Protein AF-A0A7C0UFQ7-F1 (afdb_monomer)

Foldseek 3Di:
DPPDPVVNVVVVVVVVVVVCVVVVVVVVVVVVCVPDDDPDDPPDLVNVLVVLVVVLVVLVVVLVVLVPDDPPDPVSVVVNVVSVLVNVLSVVLSVQCVVPDVSNVVCVVVSVVVSVVVNVVVVVVVVVVVVVVVVVVVVVVVVVVVLVVVVVVLVVVVVVLVVVVVVLVVVVVVLVVVLVVLVVVLVVLVVVLVVCVVVVVPDDVNVVSVVVNVVSVVVNVVSVVVVVVSVVVVVVSVVVVVVVVVVVVVSVVVVVVVPPDPPPD

Structure (mmCIF, N/CA/C/O backbone):
data_AF-A0A7C0UFQ7-F1
#
_entry.id   AF-A0A7C0UFQ7-F1
#
loop_
_atom_site.group_PDB
_atom_site.id
_atom_site.type_symbol
_atom_site.label_atom_id
_atom_site.label_alt_id
_atom_site.label_comp_id
_atom_site.label_asym_id
_atom_site.label_entity_id
_atom_site.label_seq_id
_atom_site.pdbx_PDB_ins_code
_atom_site.Cartn_x
_atom_site.Cartn_y
_atom_site.Cartn_z
_atom_site.occupancy
_atom_site.B_iso_or_equiv
_atom_site.auth_seq_id
_atom_site.auth_comp_id
_atom_site.auth_asym_id
_atom_site.auth_atom_id
_atom_site.pdbx_PDB_model_num
ATOM 1 N N . MET A 1 1 ? 0.380 18.297 -28.142 1.00 30.23 1 MET A N 1
ATOM 2 C CA . MET A 1 1 ? 1.657 19.034 -28.002 1.00 30.23 1 MET A CA 1
ATOM 3 C C . MET A 1 1 ? 2.778 18.015 -27.953 1.00 30.23 1 MET A C 1
ATOM 5 O O . MET A 1 1 ? 2.813 17.236 -27.011 1.00 30.23 1 MET A O 1
ATOM 9 N N . ILE A 1 2 ? 3.637 17.968 -28.971 1.00 34.25 2 ILE A N 1
ATOM 10 C CA . ILE A 1 2 ? 4.820 17.099 -28.965 1.00 34.25 2 ILE A CA 1
ATOM 11 C C . ILE A 1 2 ? 5.805 17.727 -27.973 1.00 34.25 2 ILE A C 1
ATOM 13 O O . ILE A 1 2 ? 6.409 18.754 -28.272 1.00 34.25 2 ILE A O 1
ATOM 17 N N . ARG A 1 3 ? 5.894 17.179 -26.756 1.00 34.94 3 ARG A N 1
ATOM 18 C CA . ARG A 1 3 ? 6.950 17.542 -25.804 1.00 34.94 3 ARG A CA 1
ATOM 19 C C . ARG A 1 3 ? 8.221 16.851 -26.283 1.00 34.94 3 ARG A C 1
ATOM 21 O O . ARG A 1 3 ? 8.409 15.671 -26.022 1.00 34.94 3 ARG A O 1
ATOM 28 N N . ILE A 1 4 ? 9.027 17.564 -27.064 1.00 44.38 4 ILE A N 1
ATOM 29 C CA . ILE A 1 4 ? 10.373 17.108 -27.403 1.00 44.38 4 ILE A CA 1
ATOM 30 C C . ILE A 1 4 ? 11.191 17.225 -26.121 1.00 44.38 4 ILE A C 1
ATOM 32 O O . ILE A 1 4 ? 11.256 18.302 -25.527 1.00 44.38 4 ILE A O 1
ATOM 36 N N . ASP A 1 5 ? 11.743 16.101 -25.681 1.00 48.78 5 ASP A N 1
ATOM 37 C CA . ASP A 1 5 ? 12.601 16.031 -24.506 1.00 48.78 5 ASP A CA 1
ATOM 38 C C . ASP A 1 5 ? 13.807 16.969 -24.726 1.00 48.78 5 ASP A C 1
ATOM 40 O O . ASP A 1 5 ? 14.476 16.846 -25.761 1.00 48.78 5 ASP A O 1
ATOM 44 N N . PRO A 1 6 ? 14.076 17.946 -23.840 1.00 46.94 6 PRO A N 1
ATOM 45 C CA . PRO A 1 6 ? 15.140 18.932 -24.040 1.00 46.94 6 PRO A CA 1
ATOM 46 C C . PRO A 1 6 ? 16.507 18.289 -24.304 1.00 46.94 6 PRO A C 1
ATOM 48 O O . PRO A 1 6 ? 17.274 18.810 -25.109 1.00 46.94 6 PRO A O 1
ATOM 51 N N . LEU A 1 7 ? 16.775 17.116 -23.727 1.00 49.34 7 LEU A N 1
ATOM 52 C CA . LEU A 1 7 ? 17.990 16.333 -23.970 1.00 49.34 7 LEU A CA 1
ATOM 53 C C . LEU A 1 7 ? 18.104 15.832 -25.419 1.00 49.34 7 LEU A C 1
ATOM 55 O O . LEU A 1 7 ? 19.174 15.898 -26.020 1.00 49.34 7 LEU A O 1
ATOM 59 N N . TYR A 1 8 ? 16.989 15.398 -26.014 1.00 49.50 8 TYR A N 1
ATOM 60 C CA . TYR A 1 8 ? 16.936 14.950 -27.408 1.00 49.50 8 TYR A CA 1
ATOM 61 C C . TYR A 1 8 ? 17.152 16.113 -28.381 1.00 49.50 8 TYR A C 1
ATOM 63 O O . TYR A 1 8 ? 17.812 15.964 -29.407 1.00 49.50 8 TYR A O 1
ATOM 71 N N . LEU A 1 9 ? 16.624 17.292 -28.040 1.00 53.97 9 LEU A N 1
ATOM 72 C CA . LEU A 1 9 ? 16.839 18.509 -28.815 1.00 53.97 9 LEU A CA 1
ATOM 73 C C . LEU A 1 9 ? 18.310 18.945 -28.764 1.00 53.97 9 LEU A C 1
ATOM 75 O O . LEU A 1 9 ? 18.860 19.308 -29.799 1.00 53.97 9 LEU A O 1
ATOM 79 N N . ILE A 1 10 ? 18.941 18.871 -27.587 1.00 55.03 10 ILE A N 1
ATOM 80 C CA . ILE A 1 10 ? 20.342 19.260 -27.372 1.00 55.03 10 ILE A CA 1
ATOM 81 C C . ILE A 1 10 ? 21.294 18.325 -28.127 1.00 55.03 10 ILE A C 1
ATOM 83 O O . ILE A 1 10 ? 22.108 18.814 -28.902 1.00 55.03 10 ILE A O 1
ATOM 87 N N . LEU A 1 11 ? 21.139 17.003 -28.005 1.00 49.97 11 LEU A N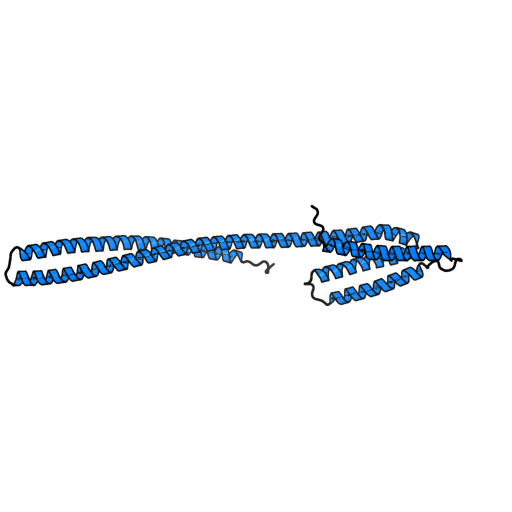 1
ATOM 88 C CA . LEU A 1 11 ? 21.985 16.031 -28.717 1.00 49.97 11 LEU A CA 1
ATOM 89 C C . LEU A 1 11 ? 21.831 16.121 -30.243 1.00 49.97 11 LEU A C 1
ATOM 91 O O . LEU A 1 11 ? 22.810 16.025 -30.983 1.00 49.97 11 LEU A O 1
ATOM 95 N N . LEU A 1 12 ? 20.606 16.338 -30.731 1.00 56.47 12 LEU A N 1
ATOM 96 C CA . LEU A 1 12 ? 20.352 16.529 -32.158 1.00 56.47 12 LEU A CA 1
ATOM 97 C C . LEU A 1 12 ? 20.953 17.851 -32.658 1.00 56.47 12 LEU A C 1
ATOM 99 O O . LEU A 1 12 ? 21.536 17.884 -33.740 1.00 56.47 12 LEU A O 1
ATOM 103 N N . LEU A 1 13 ? 20.850 18.924 -31.866 1.00 55.47 13 LEU A N 1
ATOM 104 C CA . LEU A 1 13 ? 21.483 20.210 -32.157 1.00 55.47 13 LEU A CA 1
ATOM 105 C C . LEU A 1 13 ? 23.004 20.098 -32.170 1.00 55.47 13 LEU A C 1
ATOM 107 O O . LEU A 1 13 ? 23.605 20.601 -33.109 1.00 55.47 13 LEU A O 1
ATOM 111 N N . GLU A 1 14 ? 23.622 19.416 -31.206 1.00 51.69 14 GLU A N 1
ATOM 112 C CA . GLU A 1 14 ? 25.074 19.210 -31.157 1.00 51.69 14 GLU A CA 1
ATOM 113 C C . GLU A 1 14 ? 25.571 18.398 -32.353 1.00 51.69 14 GLU A C 1
ATOM 115 O O . GLU A 1 14 ? 26.543 18.784 -33.003 1.00 51.69 14 GLU A O 1
ATOM 120 N N . PHE A 1 15 ? 24.858 17.332 -32.721 1.00 57.28 15 PHE A N 1
ATOM 121 C CA . PHE A 1 15 ? 25.205 16.528 -33.889 1.00 57.28 15 PHE A CA 1
ATOM 122 C C . PHE A 1 15 ? 25.069 17.329 -35.194 1.00 57.28 15 PHE A C 1
ATOM 124 O O . PHE A 1 15 ? 25.953 17.279 -36.050 1.00 57.28 15 PHE A O 1
ATOM 131 N N . ILE A 1 16 ? 24.009 18.137 -35.332 1.00 62.25 16 ILE A N 1
ATOM 132 C CA . ILE A 1 16 ? 23.825 19.057 -36.467 1.00 62.25 16 ILE A CA 1
ATOM 133 C C . ILE A 1 16 ? 24.890 20.164 -36.463 1.00 62.25 16 ILE A C 1
ATOM 135 O O . ILE A 1 16 ? 25.359 20.554 -37.534 1.00 62.25 16 ILE A O 1
ATOM 139 N N . LEU A 1 17 ? 25.303 20.660 -35.293 1.00 53.09 17 LEU A N 1
ATOM 140 C CA . LEU A 1 17 ? 26.320 21.704 -35.146 1.00 53.09 17 LEU A CA 1
ATOM 141 C C . LEU A 1 17 ? 27.701 21.194 -35.578 1.00 53.09 17 LEU A C 1
ATOM 143 O O . LEU A 1 17 ? 28.377 21.838 -36.376 1.00 53.09 17 LEU A O 1
ATOM 147 N N . ILE A 1 18 ? 28.090 19.998 -35.135 1.00 59.53 18 ILE A N 1
ATOM 148 C CA . ILE A 1 18 ? 29.340 19.347 -35.552 1.00 59.53 18 ILE A CA 1
ATOM 149 C C . ILE A 1 18 ? 29.318 19.081 -37.066 1.00 59.53 18 ILE A C 1
ATOM 151 O O . ILE A 1 18 ? 30.292 19.377 -37.761 1.00 59.53 18 ILE A O 1
ATOM 155 N N . LEU A 1 19 ? 28.184 18.628 -37.613 1.00 57.72 19 LEU A N 1
ATOM 156 C CA . LEU A 1 19 ? 28.010 18.428 -39.057 1.00 57.72 19 LEU A CA 1
ATOM 157 C C . LEU A 1 19 ? 28.090 19.730 -39.855 1.00 57.72 19 LEU A C 1
ATOM 159 O O . LEU A 1 19 ? 28.694 19.753 -40.923 1.00 57.72 19 LEU A O 1
ATOM 163 N N . THR A 1 20 ? 27.486 20.813 -39.369 1.00 57.53 20 THR A N 1
ATOM 164 C CA . THR A 1 20 ? 27.506 22.117 -40.049 1.00 57.53 20 THR A CA 1
ATOM 165 C C . THR A 1 20 ? 28.869 22.786 -39.969 1.00 57.53 20 THR A C 1
ATOM 167 O O . THR A 1 20 ? 29.278 23.413 -40.945 1.00 57.53 20 THR A O 1
ATOM 170 N N . VAL A 1 21 ? 29.617 22.593 -38.881 1.00 53.72 21 VAL A N 1
ATOM 171 C CA . VAL A 1 21 ? 31.018 23.021 -38.775 1.00 53.72 21 VAL A CA 1
ATOM 172 C C . VAL A 1 21 ? 31.907 22.200 -39.713 1.00 53.72 21 VAL A C 1
ATOM 174 O O . VAL A 1 21 ? 32.700 22.786 -40.447 1.00 53.72 21 VAL A O 1
ATOM 177 N N . ALA A 1 22 ? 31.730 20.877 -39.787 1.00 57.12 22 ALA A N 1
ATOM 178 C CA . ALA A 1 22 ? 32.479 20.018 -40.708 1.00 57.12 22 ALA A CA 1
ATOM 179 C C . ALA A 1 22 ? 32.167 20.336 -42.185 1.00 57.12 22 ALA A C 1
ATOM 181 O O . ALA A 1 22 ? 33.072 20.452 -43.015 1.00 57.12 22 ALA A O 1
ATOM 182 N N . LEU A 1 23 ? 30.890 20.557 -42.514 1.00 63.06 23 LEU A N 1
ATOM 183 C CA . LEU A 1 23 ? 30.439 20.937 -43.853 1.00 63.06 23 LEU A CA 1
ATOM 184 C C . LEU A 1 23 ? 30.881 22.366 -44.212 1.00 63.06 23 LEU A C 1
ATOM 186 O O . LEU A 1 23 ? 31.330 22.614 -45.328 1.00 63.06 23 LEU A O 1
ATOM 190 N N . GLY A 1 24 ? 30.808 23.303 -43.263 1.00 56.28 24 GLY A N 1
ATOM 191 C CA . GLY A 1 24 ? 31.272 24.682 -43.410 1.00 56.28 24 GLY A CA 1
ATOM 192 C C . GLY A 1 24 ? 32.785 24.773 -43.590 1.00 56.28 24 GLY A C 1
ATOM 193 O O . GLY A 1 24 ? 33.254 25.519 -44.449 1.00 56.28 24 GLY A O 1
ATOM 194 N N . TYR A 1 25 ? 33.549 23.957 -42.863 1.00 60.25 25 TYR A N 1
ATOM 195 C CA . TYR A 1 25 ? 34.989 23.799 -43.051 1.00 60.25 25 TYR A CA 1
ATOM 196 C C . TYR A 1 25 ? 35.312 23.250 -44.448 1.00 60.25 25 TYR A C 1
ATOM 198 O O . TYR A 1 25 ? 36.137 23.830 -45.158 1.00 60.25 25 TYR A O 1
ATOM 206 N N . LEU A 1 26 ? 34.605 22.207 -44.900 1.00 55.94 26 LEU A N 1
ATOM 207 C CA . LEU A 1 26 ? 34.743 21.660 -46.255 1.00 55.94 26 LEU A CA 1
ATOM 208 C C . LEU A 1 26 ? 34.413 22.699 -47.342 1.00 55.94 26 LEU A C 1
ATOM 210 O O . LEU A 1 26 ? 35.154 22.822 -48.316 1.00 55.94 26 LEU A O 1
ATOM 214 N N . ILE A 1 27 ? 33.356 23.498 -47.162 1.00 59.44 27 ILE A N 1
ATOM 215 C CA . ILE A 1 27 ? 32.934 24.534 -48.120 1.00 59.44 27 ILE A CA 1
ATOM 216 C C . ILE A 1 27 ? 33.890 25.737 -48.125 1.00 59.44 27 ILE A C 1
ATOM 218 O O . ILE A 1 27 ? 34.224 26.244 -49.197 1.00 59.44 27 ILE A O 1
ATOM 222 N N . LEU A 1 28 ? 34.356 26.208 -46.962 1.00 52.56 28 LEU A N 1
ATOM 223 C CA . LEU A 1 28 ? 35.340 27.295 -46.869 1.00 52.56 28 LEU A CA 1
ATOM 224 C C . LEU A 1 28 ? 36.672 26.883 -47.491 1.00 52.56 28 LEU A C 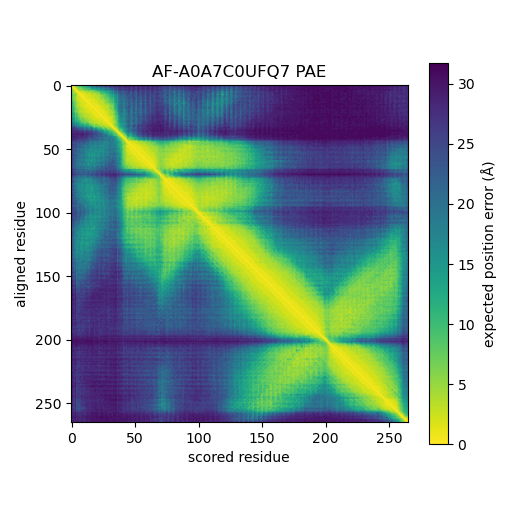1
ATOM 226 O O . LEU A 1 28 ? 37.280 27.675 -48.214 1.00 52.56 28 LEU A O 1
ATOM 230 N N . ARG A 1 29 ? 37.092 25.634 -47.281 1.00 47.41 29 ARG A N 1
ATOM 231 C CA . ARG A 1 29 ? 38.289 25.078 -47.914 1.00 47.41 29 ARG A CA 1
ATOM 232 C C . ARG A 1 29 ? 38.106 24.947 -49.428 1.00 47.41 29 ARG A C 1
ATOM 234 O O . ARG A 1 29 ? 38.985 25.370 -50.172 1.00 47.41 29 ARG A O 1
ATOM 241 N N . TYR A 1 30 ? 36.933 24.511 -49.890 1.00 49.81 30 TYR A N 1
ATOM 242 C CA . TYR A 1 30 ? 36.575 24.472 -51.313 1.00 49.81 30 TYR A CA 1
ATOM 243 C C . TYR A 1 30 ? 36.554 25.869 -51.967 1.00 49.81 30 TYR A C 1
ATOM 245 O O . TYR A 1 30 ? 37.070 26.060 -53.066 1.00 49.81 30 TYR A O 1
ATOM 253 N N . ARG A 1 31 ? 36.027 26.894 -51.283 1.00 47.56 31 ARG A N 1
ATOM 254 C CA . ARG A 1 31 ? 36.025 28.285 -51.777 1.00 47.56 31 ARG A CA 1
ATOM 255 C C . ARG A 1 31 ? 37.412 28.929 -51.777 1.00 47.56 31 ARG A C 1
ATOM 257 O O . ARG A 1 31 ? 37.707 29.707 -52.682 1.00 47.56 31 ARG A O 1
ATOM 264 N N . LYS A 1 32 ? 38.257 28.617 -50.791 1.00 43.44 32 LYS A N 1
ATOM 265 C CA . LYS A 1 32 ? 39.650 29.091 -50.732 1.00 43.44 32 LYS A CA 1
ATOM 266 C C . LYS A 1 32 ? 40.505 28.424 -51.822 1.00 43.44 32 LYS A C 1
ATOM 268 O O . LYS A 1 32 ? 41.301 29.107 -52.457 1.00 43.44 32 LYS A O 1
ATOM 273 N N . ALA A 1 33 ? 40.239 27.150 -52.119 1.00 41.91 33 ALA A N 1
ATOM 274 C CA . ALA A 1 33 ? 40.791 26.417 -53.260 1.00 41.91 33 ALA A CA 1
ATOM 275 C C . ALA A 1 33 ? 40.323 26.985 -54.619 1.00 41.91 33 ALA A C 1
ATOM 277 O O . ALA A 1 33 ? 41.123 27.159 -55.532 1.00 41.91 33 ALA A O 1
ATOM 278 N N . SER A 1 34 ? 39.052 27.380 -54.743 1.00 42.38 34 SER A N 1
ATOM 279 C CA . SER A 1 34 ? 38.482 27.915 -55.992 1.00 42.38 34 SER A CA 1
ATOM 280 C C . SER A 1 34 ? 39.064 29.261 -56.448 1.00 42.38 34 SER A C 1
ATOM 282 O O . SER A 1 34 ? 38.915 29.590 -57.624 1.00 42.38 34 SER A O 1
ATOM 284 N N . LYS A 1 35 ? 39.685 30.057 -55.565 1.00 46.59 35 LYS A N 1
ATOM 285 C CA . LYS A 1 35 ? 40.259 31.364 -55.942 1.00 46.59 35 LYS A CA 1
ATOM 286 C C . LYS A 1 35 ? 41.761 31.339 -56.240 1.00 46.59 35 LYS A C 1
ATOM 288 O O . LYS A 1 35 ? 42.224 32.296 -56.843 1.00 46.59 35 LYS A O 1
ATOM 293 N N . ASN A 1 36 ? 42.492 30.275 -55.886 1.00 50.06 36 ASN A N 1
ATOM 294 C CA . ASN A 1 36 ? 43.962 30.249 -55.970 1.00 50.06 36 ASN A CA 1
ATOM 295 C C . ASN A 1 36 ? 44.590 28.948 -56.519 1.00 50.06 36 ASN A C 1
ATOM 297 O O . ASN A 1 36 ? 45.794 28.763 -56.361 1.00 50.06 36 ASN A O 1
ATOM 301 N N . MET A 1 37 ? 43.854 28.043 -57.171 1.00 40.94 37 MET A N 1
ATOM 302 C CA . MET A 1 37 ? 44.444 26.755 -57.571 1.00 40.94 37 MET A CA 1
ATOM 303 C C . MET A 1 37 ? 44.920 26.657 -59.019 1.00 40.94 37 MET A C 1
ATOM 305 O O . MET A 1 37 ? 44.162 26.367 -59.940 1.00 40.94 37 MET A O 1
ATOM 309 N N . THR A 1 38 ? 46.243 26.741 -59.165 1.00 36.97 38 THR A N 1
ATOM 310 C CA . THR A 1 38 ? 47.004 25.751 -59.934 1.00 36.97 38 THR A CA 1
ATOM 311 C C . THR A 1 38 ? 46.849 24.364 -59.286 1.00 36.97 38 THR A C 1
ATOM 313 O O . THR A 1 38 ? 46.638 24.234 -58.083 1.00 36.97 38 THR A O 1
ATOM 316 N N . ALA A 1 39 ? 46.902 23.317 -60.107 1.00 40.19 39 ALA A N 1
ATOM 317 C CA . ALA A 1 39 ? 46.403 21.959 -59.864 1.00 40.19 39 ALA A CA 1
ATOM 318 C C . ALA A 1 39 ? 47.130 21.107 -58.786 1.00 40.19 39 ALA A C 1
ATOM 320 O O . ALA A 1 39 ? 47.373 19.925 -59.020 1.00 40.19 39 ALA A O 1
ATOM 321 N N . LYS A 1 40 ? 47.500 21.658 -57.619 1.00 37.69 40 LYS A N 1
ATOM 322 C CA . LYS A 1 40 ? 48.345 20.959 -56.628 1.00 37.69 40 LYS A CA 1
ATOM 323 C C . LYS A 1 40 ? 47.785 20.731 -55.219 1.00 37.69 40 LYS A C 1
ATOM 325 O O . LYS A 1 40 ? 48.484 20.094 -54.443 1.00 37.69 40 LYS A O 1
ATOM 330 N N . GLU A 1 41 ? 46.557 21.129 -54.879 1.00 42.34 41 GLU A N 1
ATOM 331 C CA . GLU A 1 41 ? 45.962 20.731 -53.580 1.00 42.34 41 GLU A CA 1
ATOM 332 C C . GLU A 1 41 ? 44.520 20.206 -53.711 1.00 42.34 41 GLU A C 1
ATOM 334 O O . GLU A 1 41 ? 43.593 20.616 -53.016 1.00 42.34 41 GLU A O 1
ATOM 339 N N . PHE A 1 42 ? 44.317 19.227 -54.595 1.00 44.44 42 PHE A N 1
ATOM 340 C CA . PHE A 1 42 ? 43.254 18.256 -54.338 1.00 44.44 42 PHE A CA 1
ATOM 341 C C . PHE A 1 42 ? 43.687 17.442 -53.115 1.00 44.44 42 PHE A C 1
ATOM 343 O O . PHE A 1 42 ? 44.703 16.755 -53.176 1.00 44.44 42 PHE A O 1
ATOM 350 N N . ILE A 1 43 ? 42.951 17.540 -52.005 1.00 50.81 43 ILE A N 1
ATOM 351 C CA . ILE A 1 43 ? 43.140 16.642 -50.858 1.00 50.81 43 ILE A CA 1
ATOM 352 C C . ILE A 1 43 ? 43.001 15.215 -51.388 1.00 50.81 43 ILE A C 1
ATOM 354 O O . ILE A 1 43 ? 41.972 14.869 -51.979 1.00 50.81 43 ILE A O 1
ATOM 358 N N . GLY A 1 44 ? 44.049 14.412 -51.222 1.00 57.44 44 GLY A N 1
ATOM 359 C CA . GLY A 1 44 ? 44.036 13.020 -51.639 1.00 57.44 44 GLY A CA 1
ATOM 360 C C . GLY A 1 44 ? 43.092 12.211 -50.757 1.00 57.44 44 GLY A C 1
ATOM 361 O O . GLY A 1 44 ? 42.879 12.522 -49.586 1.00 57.44 44 GLY A O 1
ATOM 36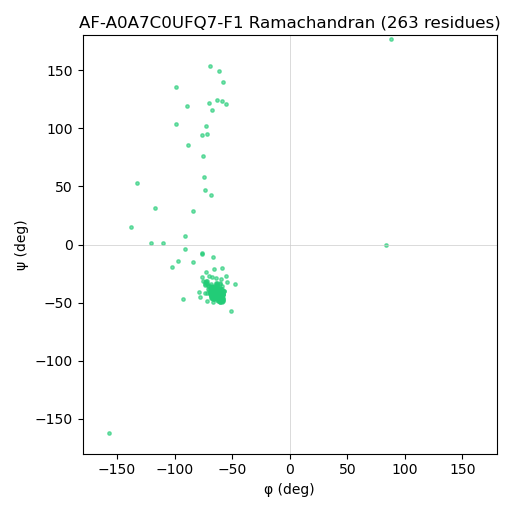2 N N . LEU A 1 45 ? 42.551 11.120 -51.295 1.00 60.31 45 LEU A N 1
ATOM 363 C CA . LEU A 1 45 ? 41.804 10.140 -50.498 1.00 60.31 45 LEU A CA 1
ATOM 364 C C . LEU A 1 45 ? 42.632 9.605 -49.315 1.00 60.31 45 LEU A C 1
ATOM 366 O O . LEU A 1 45 ? 42.065 9.259 -48.286 1.00 60.31 45 LEU A O 1
ATOM 370 N N . SER A 1 46 ? 43.961 9.608 -49.460 1.00 65.31 46 SER A N 1
ATOM 371 C CA . SER A 1 46 ? 44.952 9.297 -48.428 1.00 65.31 46 SER A CA 1
ATOM 372 C C . SER A 1 46 ? 44.861 10.207 -47.205 1.00 65.31 46 SER A C 1
ATOM 374 O O . SER A 1 46 ? 44.878 9.721 -46.080 1.00 65.31 46 SER A O 1
ATOM 376 N N . ASP A 1 47 ? 44.726 11.514 -47.416 1.00 67.81 47 ASP A N 1
ATOM 377 C CA . ASP A 1 47 ? 44.760 12.501 -46.333 1.00 67.81 47 ASP A CA 1
ATOM 378 C C . ASP A 1 47 ? 43.460 12.447 -45.525 1.00 67.81 47 ASP A C 1
ATOM 380 O O . ASP A 1 47 ? 43.454 12.603 -44.309 1.00 67.81 47 ASP A O 1
ATOM 384 N N . LEU A 1 48 ? 42.343 12.180 -46.208 1.00 65.38 48 LEU A N 1
ATOM 385 C CA . LEU A 1 48 ? 41.038 12.010 -45.577 1.00 65.38 48 LEU A CA 1
ATOM 386 C C . LEU A 1 48 ? 40.948 10.683 -44.807 1.00 65.38 48 LEU A C 1
ATOM 388 O O . LEU A 1 48 ? 40.316 10.628 -43.758 1.00 65.38 48 LEU A O 1
ATOM 392 N N . LEU A 1 49 ? 41.606 9.630 -45.298 1.00 67.62 49 LEU A N 1
ATOM 393 C CA . LEU A 1 49 ? 41.690 8.336 -44.622 1.00 67.62 49 LEU A CA 1
ATOM 394 C C . LEU A 1 49 ? 42.541 8.424 -43.345 1.00 67.62 49 LEU A C 1
ATOM 396 O O . LEU A 1 49 ? 42.116 7.912 -42.315 1.00 67.62 49 LEU A O 1
ATOM 400 N N . ALA A 1 50 ? 43.657 9.161 -43.376 1.00 72.44 50 ALA A N 1
ATOM 401 C CA . ALA A 1 50 ? 44.493 9.405 -42.198 1.00 72.44 50 ALA A CA 1
ATOM 402 C C . ALA A 1 50 ? 43.735 10.126 -41.067 1.00 72.44 50 ALA A C 1
ATOM 404 O O . ALA A 1 50 ? 43.835 9.726 -39.910 1.00 72.44 50 ALA A O 1
ATOM 405 N N . VAL A 1 51 ? 42.924 11.139 -41.402 1.00 72.69 51 VAL A N 1
ATOM 406 C CA . VAL A 1 51 ? 42.089 11.856 -40.419 1.00 72.69 51 VAL A CA 1
ATOM 407 C C . VAL A 1 51 ? 41.018 10.940 -39.813 1.00 72.69 51 VAL A C 1
ATOM 409 O O . VAL A 1 51 ? 40.770 10.993 -38.612 1.00 72.69 51 VAL A O 1
ATOM 412 N N . ILE A 1 52 ? 40.388 10.080 -40.622 1.00 67.12 52 ILE A N 1
ATOM 413 C CA . ILE A 1 52 ? 39.372 9.140 -40.123 1.00 67.12 52 ILE A CA 1
ATOM 414 C C . ILE A 1 52 ? 39.997 8.082 -39.197 1.00 67.12 52 ILE A C 1
ATOM 416 O O . ILE A 1 52 ? 39.401 7.748 -38.176 1.00 67.12 52 ILE A O 1
ATOM 420 N N . GLU A 1 53 ? 41.187 7.570 -39.523 1.00 76.06 53 GLU A N 1
ATOM 421 C CA . GLU A 1 53 ? 41.907 6.612 -38.672 1.00 76.06 53 GLU A CA 1
ATOM 422 C C . GLU A 1 53 ? 42.345 7.220 -37.330 1.00 76.06 53 GLU A C 1
ATOM 424 O O . GLU A 1 53 ? 42.338 6.530 -36.310 1.00 76.06 53 GLU A O 1
ATOM 429 N N . GLU A 1 54 ? 42.732 8.497 -37.311 1.00 77.62 54 GLU A N 1
ATOM 430 C CA . GLU A 1 54 ? 43.097 9.212 -36.083 1.00 77.62 54 GLU A CA 1
ATOM 431 C C . GLU A 1 54 ? 41.887 9.382 -35.149 1.00 77.62 54 GLU A C 1
ATOM 433 O O . GLU A 1 54 ? 41.964 9.043 -33.965 1.00 77.62 54 GLU A O 1
ATOM 438 N N . GLU A 1 55 ? 40.742 9.798 -35.696 1.00 73.81 55 GLU A N 1
ATOM 439 C CA . GLU A 1 55 ? 39.472 9.890 -34.962 1.00 73.81 55 GLU A CA 1
ATOM 440 C C . GLU A 1 55 ? 38.979 8.519 -34.463 1.00 73.81 55 GLU A C 1
ATOM 442 O O . GLU A 1 55 ? 38.485 8.401 -33.339 1.00 73.81 55 GLU A O 1
ATOM 447 N N . GLU A 1 56 ? 39.156 7.449 -35.250 1.00 75.69 56 GLU A N 1
ATOM 448 C CA . GLU A 1 56 ? 38.818 6.088 -34.816 1.00 75.69 56 GLU A CA 1
ATOM 449 C C . GLU A 1 56 ? 39.630 5.669 -33.579 1.00 75.69 56 GLU A C 1
ATOM 451 O O . GLU A 1 56 ? 39.073 5.106 -32.631 1.00 75.69 56 GLU A O 1
ATOM 456 N N . ARG A 1 57 ? 40.939 5.959 -33.552 1.00 79.31 57 ARG A N 1
ATOM 457 C CA . ARG A 1 57 ? 41.795 5.656 -32.391 1.00 79.31 57 ARG A CA 1
ATOM 458 C C . ARG A 1 57 ? 41.346 6.426 -31.153 1.00 79.31 57 ARG A C 1
ATOM 460 O O . ARG A 1 57 ? 41.158 5.812 -30.104 1.00 79.31 57 ARG A O 1
ATOM 467 N N . ALA A 1 58 ? 41.099 7.730 -31.289 1.00 76.69 58 ALA A N 1
ATOM 468 C CA . ALA A 1 58 ? 40.661 8.576 -30.181 1.00 76.69 58 ALA A CA 1
ATOM 469 C C . ALA A 1 58 ? 39.326 8.103 -29.574 1.00 76.69 58 ALA A C 1
ATOM 471 O O . ALA A 1 58 ? 39.172 8.054 -28.348 1.00 76.69 58 ALA A O 1
ATOM 472 N N . LEU A 1 59 ? 38.363 7.704 -30.414 1.00 73.38 59 LEU A N 1
ATOM 473 C CA . LEU A 1 59 ? 37.087 7.169 -29.936 1.00 73.38 59 LEU A CA 1
ATOM 474 C C . LEU A 1 59 ? 37.223 5.780 -29.298 1.00 73.38 59 LEU A C 1
ATOM 476 O O . LEU A 1 59 ? 36.566 5.528 -28.287 1.00 73.38 59 LEU A O 1
ATOM 480 N N . ASN A 1 60 ? 38.055 4.886 -29.846 1.00 83.19 60 ASN A N 1
ATOM 481 C CA . ASN A 1 60 ? 38.289 3.560 -29.259 1.00 83.19 60 ASN A CA 1
ATOM 482 C C . ASN A 1 60 ? 38.872 3.688 -27.842 1.00 83.19 60 ASN A C 1
ATOM 484 O O . ASN A 1 60 ? 38.344 3.087 -26.908 1.00 83.19 60 ASN A O 1
ATOM 488 N N . GLU A 1 61 ? 39.870 4.555 -27.649 1.00 85.69 61 GLU A N 1
ATOM 489 C CA . GLU A 1 61 ? 40.438 4.839 -26.323 1.00 85.69 61 GLU A CA 1
ATOM 490 C C . GLU A 1 61 ? 39.404 5.418 -25.348 1.00 85.69 61 GLU A C 1
ATOM 492 O O . GLU A 1 61 ? 39.468 5.185 -24.137 1.00 85.69 61 GLU A O 1
ATOM 497 N N . LYS A 1 62 ? 38.447 6.214 -25.843 1.00 81.00 62 LYS A N 1
ATOM 498 C CA . LYS A 1 62 ? 37.353 6.739 -25.017 1.00 81.00 62 LYS A CA 1
ATOM 499 C C . LYS A 1 62 ? 36.409 5.613 -24.578 1.00 81.00 62 LYS A C 1
ATOM 501 O O . LYS A 1 62 ? 36.047 5.553 -23.405 1.00 81.00 62 LYS A O 1
ATOM 506 N N . VAL A 1 63 ? 36.044 4.702 -25.483 1.00 78.94 63 VAL A N 1
ATOM 507 C CA . VAL A 1 63 ? 35.180 3.546 -25.177 1.00 78.94 63 VAL A CA 1
ATOM 508 C C . VAL A 1 63 ? 35.836 2.589 -24.182 1.00 78.94 63 VAL A C 1
ATOM 510 O O . VAL A 1 63 ? 35.168 2.137 -23.251 1.00 78.94 63 VAL A O 1
ATOM 513 N N . GLU A 1 64 ? 37.133 2.320 -24.325 1.00 83.44 64 GLU A N 1
ATOM 514 C CA . GLU A 1 64 ? 37.880 1.474 -23.386 1.00 83.44 64 GLU A CA 1
ATOM 515 C C . GLU A 1 64 ? 37.911 2.078 -21.979 1.00 83.44 64 GLU A C 1
ATOM 517 O O . GLU A 1 64 ? 37.624 1.383 -21.003 1.00 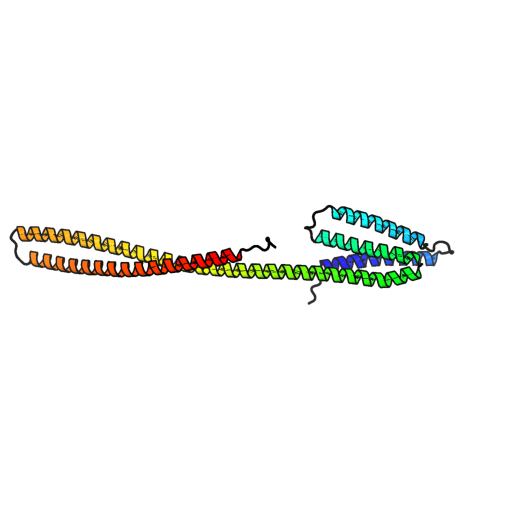83.44 64 GLU A O 1
ATOM 522 N N . ARG A 1 65 ? 38.132 3.391 -21.854 1.00 82.50 65 ARG A N 1
ATOM 523 C CA . ARG A 1 65 ? 38.062 4.088 -20.557 1.00 82.50 65 ARG A CA 1
ATOM 524 C C . ARG A 1 65 ? 36.688 3.972 -19.893 1.00 82.50 65 ARG A C 1
ATOM 526 O O . ARG A 1 65 ? 36.614 3.772 -18.685 1.00 82.50 65 ARG A O 1
ATOM 533 N N . MET A 1 66 ? 35.612 4.029 -20.677 1.00 75.81 66 MET A N 1
ATOM 534 C CA . MET A 1 66 ? 34.233 3.866 -20.190 1.00 75.81 66 MET A CA 1
ATOM 535 C C . MET A 1 66 ? 33.852 2.407 -19.882 1.00 75.81 66 MET A C 1
ATOM 537 O O . MET A 1 66 ? 32.771 2.148 -19.361 1.00 75.81 66 MET A O 1
ATOM 541 N N . SER A 1 67 ? 34.694 1.427 -20.223 1.00 65.56 67 SER A N 1
ATOM 542 C CA . SER A 1 67 ? 34.427 0.009 -19.943 1.00 65.56 67 SER A CA 1
ATOM 543 C C . SER A 1 67 ? 34.834 -0.433 -18.529 1.00 65.56 67 SER A C 1
ATOM 545 O O . SER A 1 67 ? 34.370 -1.475 -18.073 1.00 65.56 67 SER A O 1
ATOM 547 N N . GLY A 1 68 ? 35.644 0.370 -17.827 1.00 63.22 68 GLY A N 1
ATOM 548 C CA . GLY A 1 68 ? 36.103 0.109 -16.456 1.00 63.22 68 GLY A CA 1
ATOM 549 C C . GLY A 1 68 ? 35.225 0.697 -15.342 1.00 63.22 68 GLY A C 1
ATOM 550 O O . GLY A 1 68 ? 35.505 0.468 -14.168 1.00 63.22 68 GLY A O 1
ATOM 551 N N . THR A 1 69 ? 34.179 1.455 -15.678 1.00 61.34 69 THR A N 1
ATOM 552 C CA . THR A 1 69 ? 33.251 2.084 -14.725 1.00 61.34 69 THR A CA 1
ATOM 553 C C . THR A 1 69 ? 31.969 1.258 -14.576 1.00 61.34 69 THR A C 1
ATOM 555 O O . THR A 1 69 ? 31.416 0.766 -15.560 1.00 61.34 69 THR A O 1
ATOM 558 N N . SER A 1 70 ? 31.492 1.061 -13.338 1.00 50.81 70 SER A N 1
ATOM 559 C CA . SER A 1 70 ? 30.301 0.242 -13.067 1.00 50.81 70 SER A CA 1
ATOM 560 C C . SER A 1 70 ? 29.054 0.846 -13.722 1.00 50.81 70 SER A C 1
ATOM 562 O O . SER A 1 70 ? 28.720 2.007 -13.487 1.00 50.81 70 SER A O 1
ATOM 564 N N . GLY A 1 71 ? 28.374 0.043 -14.543 1.00 54.50 71 GLY A N 1
ATOM 565 C CA . GLY A 1 71 ? 27.249 0.433 -15.398 1.00 54.50 71 GLY A CA 1
ATOM 566 C C . GLY A 1 71 ? 25.925 0.666 -14.669 1.00 54.50 71 GLY A C 1
ATOM 567 O O . GLY A 1 71 ? 24.934 0.017 -14.995 1.00 54.50 71 GLY A O 1
ATOM 568 N N . GLU A 1 72 ? 25.907 1.582 -13.702 1.00 57.41 72 GLU A N 1
ATOM 569 C CA . GLU A 1 72 ? 24.676 2.030 -13.033 1.00 57.41 72 GLU A CA 1
ATOM 570 C C . GLU A 1 72 ? 24.189 3.401 -13.531 1.00 57.41 72 GLU A C 1
ATOM 572 O O . GLU A 1 72 ? 23.004 3.705 -13.407 1.00 57.41 72 GLU A O 1
ATOM 577 N N . ASP A 1 73 ? 25.059 4.201 -14.156 1.00 67.50 73 ASP A N 1
ATOM 578 C CA . ASP A 1 73 ? 24.690 5.515 -14.686 1.00 67.50 73 ASP A CA 1
ATOM 579 C C . ASP A 1 73 ? 24.180 5.416 -16.133 1.00 67.50 73 ASP A C 1
ATOM 581 O O . ASP A 1 73 ? 24.887 4.983 -17.051 1.00 67.50 73 ASP A O 1
ATOM 585 N N . ILE A 1 74 ? 22.925 5.821 -16.330 1.00 65.00 74 ILE A N 1
ATOM 586 C CA . ILE A 1 74 ? 22.261 5.831 -17.635 1.00 65.00 74 ILE A CA 1
ATOM 587 C C . ILE A 1 74 ? 22.997 6.770 -18.591 1.00 65.00 74 ILE A C 1
ATOM 589 O O . ILE A 1 74 ? 23.163 6.413 -19.756 1.00 65.00 74 ILE A O 1
ATOM 593 N N . ASP A 1 75 ? 23.497 7.908 -18.113 1.00 64.69 75 ASP A N 1
ATOM 594 C CA . ASP A 1 75 ? 24.160 8.892 -18.969 1.00 64.69 75 ASP A CA 1
ATOM 595 C C . ASP A 1 75 ? 25.482 8.338 -19.521 1.00 64.69 75 ASP A C 1
ATOM 597 O O . ASP A 1 75 ? 25.761 8.463 -20.716 1.00 64.69 75 ASP A O 1
ATOM 601 N N . LEU A 1 76 ? 26.232 7.590 -18.701 1.00 68.12 76 LEU A N 1
ATOM 602 C CA . LEU A 1 76 ? 27.444 6.884 -19.138 1.00 68.12 76 LEU A CA 1
ATOM 603 C C . LEU A 1 76 ? 27.141 5.762 -20.141 1.00 68.12 76 LEU A C 1
ATOM 605 O O . LEU A 1 76 ? 27.888 5.569 -21.104 1.00 68.12 76 LEU A O 1
ATOM 609 N N . LEU A 1 77 ? 26.045 5.019 -19.955 1.00 69.75 77 LEU A N 1
ATOM 610 C CA . LEU A 1 77 ? 25.614 3.993 -20.914 1.00 69.75 77 LEU A CA 1
ATOM 611 C C . LEU A 1 77 ? 25.204 4.611 -22.257 1.00 69.75 77 LEU A C 1
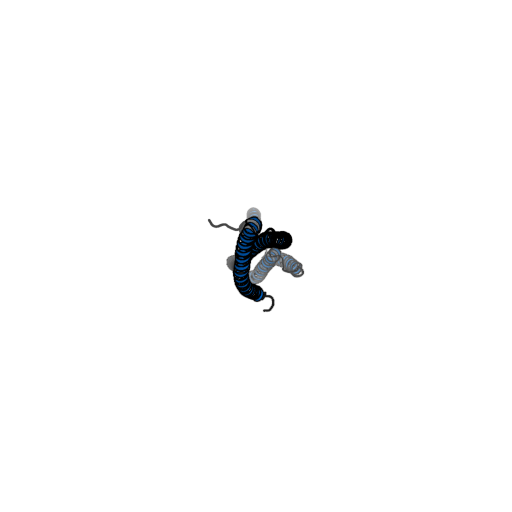ATOM 613 O O . LEU A 1 77 ? 25.511 4.046 -23.313 1.00 69.75 77 LEU A O 1
ATOM 617 N N . LEU A 1 78 ? 24.537 5.769 -22.223 1.00 68.69 78 LEU A N 1
ATOM 618 C CA . LEU A 1 78 ? 24.151 6.511 -23.419 1.00 68.69 78 LEU A CA 1
ATOM 619 C C . LEU A 1 78 ? 25.379 7.035 -24.169 1.00 68.69 78 LEU A C 1
ATOM 621 O O . LEU A 1 78 ? 25.491 6.848 -25.384 1.00 68.69 78 LEU A O 1
ATOM 625 N N . GLU A 1 79 ? 26.317 7.644 -23.445 1.00 70.44 79 GLU A N 1
ATOM 626 C CA . GLU A 1 79 ? 27.554 8.180 -24.009 1.00 70.44 79 GLU A CA 1
ATOM 627 C C . GLU A 1 79 ? 28.405 7.072 -24.638 1.00 70.44 79 GLU A C 1
ATOM 629 O O . GLU A 1 79 ? 28.826 7.184 -25.794 1.00 70.44 79 GLU A O 1
ATOM 634 N N . LYS A 1 80 ? 28.573 5.946 -23.934 1.00 74.56 80 LYS A N 1
ATOM 635 C CA . LYS A 1 80 ? 29.293 4.782 -24.458 1.00 74.56 80 LYS A CA 1
ATOM 636 C C . LYS A 1 80 ? 28.673 4.268 -25.749 1.00 74.56 80 LYS A C 1
ATOM 638 O O . LYS A 1 80 ? 29.384 4.059 -26.735 1.00 74.56 80 LYS A O 1
ATOM 643 N N . ARG A 1 81 ? 27.351 4.094 -25.773 1.00 74.50 81 ARG A N 1
ATOM 644 C CA . ARG A 1 81 ? 26.665 3.576 -26.957 1.00 74.50 81 ARG A CA 1
ATOM 645 C C . ARG A 1 81 ? 26.736 4.537 -28.140 1.00 74.50 81 ARG A C 1
ATOM 647 O O . ARG A 1 81 ? 26.884 4.092 -29.278 1.00 74.50 81 ARG A O 1
ATOM 654 N N . SER A 1 82 ? 26.674 5.840 -27.878 1.00 71.56 82 SER A N 1
ATOM 655 C CA . SER A 1 82 ? 26.905 6.866 -28.893 1.00 71.56 82 SER A CA 1
ATOM 656 C C . SER A 1 82 ? 28.296 6.714 -29.516 1.00 71.56 82 SER A C 1
ATOM 658 O O . SER A 1 82 ? 28.416 6.648 -30.740 1.00 71.56 82 SER A O 1
ATOM 660 N N . CYS A 1 83 ? 29.346 6.568 -28.704 1.00 71.38 83 CYS A N 1
ATOM 661 C CA . CYS A 1 83 ? 30.705 6.347 -29.204 1.00 71.38 83 CYS A CA 1
ATOM 662 C C . CYS A 1 83 ? 30.836 5.046 -30.020 1.00 71.38 83 CYS A C 1
ATOM 664 O O . CYS A 1 83 ? 31.461 5.055 -31.078 1.00 71.38 83 CYS A O 1
ATOM 666 N N . GLU A 1 84 ? 30.210 3.946 -29.594 1.00 77.38 84 GLU A N 1
ATOM 667 C CA . GLU A 1 84 ? 30.208 2.677 -30.343 1.00 77.38 84 GLU A CA 1
ATOM 668 C C . GLU A 1 84 ? 29.580 2.812 -31.742 1.00 77.38 84 GLU A C 1
ATOM 670 O O . GLU A 1 84 ? 30.108 2.278 -32.721 1.00 77.38 84 GLU A O 1
ATOM 675 N N . LEU A 1 85 ? 28.469 3.547 -31.859 1.00 75.25 85 LEU A N 1
ATOM 676 C CA . LEU A 1 85 ? 27.793 3.786 -33.139 1.00 75.25 85 LEU A CA 1
ATOM 677 C C . LEU A 1 85 ? 28.625 4.681 -34.069 1.00 75.25 85 LEU A C 1
ATOM 679 O O . LEU A 1 85 ? 28.693 4.419 -35.273 1.00 75.25 85 LEU A O 1
ATOM 683 N N . HIS A 1 86 ? 29.299 5.694 -33.516 1.00 73.06 86 HIS A N 1
ATOM 684 C CA . HIS A 1 86 ? 30.240 6.531 -34.265 1.00 73.06 86 HIS A CA 1
ATOM 685 C C . HIS A 1 86 ? 31.427 5.720 -34.793 1.00 73.06 86 HIS A C 1
ATOM 687 O O . HIS A 1 86 ? 31.746 5.803 -35.978 1.00 73.06 86 HIS A O 1
ATOM 693 N N . LEU A 1 87 ? 32.032 4.875 -33.954 1.00 74.88 87 LEU A N 1
ATOM 694 C CA . LEU A 1 87 ? 33.115 3.977 -34.362 1.00 74.88 87 LEU A CA 1
ATOM 695 C C . LEU A 1 87 ? 32.695 3.037 -35.489 1.00 74.88 87 LEU A C 1
ATOM 697 O O . LEU A 1 87 ? 33.447 2.830 -36.440 1.00 74.88 87 LEU A O 1
ATOM 701 N N . GLN A 1 88 ? 31.489 2.474 -35.405 1.00 78.56 88 GLN A N 1
ATOM 702 C CA . GLN A 1 88 ? 30.978 1.595 -36.449 1.00 78.56 88 GLN A CA 1
ATOM 703 C C . GLN A 1 88 ? 30.822 2.337 -37.785 1.00 78.56 88 GLN A C 1
ATOM 705 O O . GLN A 1 88 ? 31.226 1.817 -38.824 1.00 78.56 88 GLN A O 1
ATOM 710 N N . PHE A 1 89 ? 30.308 3.569 -37.754 1.00 77.75 89 PHE A N 1
ATOM 711 C CA . PHE A 1 89 ? 30.190 4.405 -38.946 1.00 77.75 89 PHE A CA 1
ATOM 712 C C . PHE A 1 89 ? 31.557 4.739 -39.566 1.00 77.75 89 PHE A C 1
ATOM 714 O O . PHE A 1 89 ? 31.708 4.630 -40.783 1.00 77.75 89 PHE A O 1
ATOM 721 N N . LEU A 1 90 ? 32.562 5.095 -38.752 1.00 74.19 90 LEU A N 1
ATOM 722 C CA . LEU A 1 90 ? 33.919 5.387 -39.236 1.00 74.19 90 LEU A CA 1
ATOM 723 C C . LEU A 1 90 ? 34.583 4.146 -39.852 1.00 74.19 90 LEU A C 1
ATOM 725 O O . LEU A 1 90 ? 35.129 4.234 -40.952 1.00 74.19 90 LEU A O 1
ATOM 729 N N . LYS A 1 91 ? 34.452 2.971 -39.221 1.00 79.50 91 LYS A N 1
ATOM 730 C CA . LYS A 1 91 ? 34.955 1.693 -39.763 1.00 79.50 91 LYS A CA 1
ATOM 731 C C . LYS A 1 91 ? 34.360 1.369 -41.130 1.00 79.50 91 LYS A C 1
ATOM 733 O O . LYS A 1 91 ? 35.066 0.927 -42.037 1.00 79.50 91 LYS A O 1
ATOM 738 N N . ASP A 1 92 ? 33.062 1.593 -41.293 1.00 77.88 92 ASP A N 1
ATOM 739 C CA . ASP A 1 92 ? 32.381 1.349 -42.562 1.00 77.88 92 ASP A CA 1
ATOM 740 C C . ASP A 1 92 ? 32.735 2.428 -43.611 1.00 77.88 92 ASP A C 1
ATOM 742 O O . ASP A 1 92 ? 32.902 2.111 -44.795 1.00 77.88 92 ASP A O 1
ATOM 746 N N . ALA A 1 93 ? 32.986 3.674 -43.184 1.00 72.19 93 ALA A N 1
ATOM 747 C CA . ALA A 1 93 ? 33.497 4.743 -44.042 1.00 72.19 93 ALA A CA 1
ATOM 748 C C . ALA A 1 93 ? 34.905 4.433 -44.581 1.00 72.19 93 ALA A C 1
ATOM 750 O O . ALA A 1 93 ? 35.120 4.577 -45.787 1.00 72.19 93 ALA A O 1
ATOM 751 N N . ILE A 1 94 ? 35.824 3.935 -43.742 1.00 71.25 94 ILE A N 1
ATOM 752 C CA . ILE A 1 94 ? 37.176 3.497 -44.144 1.00 71.25 94 ILE A CA 1
ATOM 753 C C . ILE A 1 94 ? 37.101 2.363 -45.173 1.00 71.25 94 ILE A C 1
ATOM 755 O O . ILE A 1 94 ? 37.795 2.387 -46.186 1.00 71.25 94 ILE A O 1
ATOM 759 N N . LYS A 1 95 ? 36.222 1.375 -44.973 1.00 79.94 95 LYS A N 1
ATOM 760 C CA . LYS A 1 95 ? 36.034 0.298 -45.963 1.00 79.94 95 LYS A CA 1
ATOM 761 C C . LYS A 1 95 ? 35.520 0.840 -47.295 1.00 79.94 95 LYS A C 1
ATOM 763 O O . LYS A 1 95 ? 35.960 0.408 -48.357 1.00 79.94 95 LYS A O 1
ATOM 768 N N . SER A 1 96 ? 34.595 1.799 -47.255 1.00 69.75 96 SER A N 1
ATOM 769 C CA . SER A 1 96 ? 34.024 2.389 -48.468 1.00 69.75 96 SER A CA 1
ATOM 770 C C . SER A 1 96 ? 35.005 3.301 -49.217 1.00 69.75 96 SER A C 1
ATOM 772 O O . SER A 1 96 ? 34.965 3.358 -50.447 1.00 69.75 96 SER A O 1
ATOM 774 N N . SER A 1 97 ? 35.916 3.981 -48.513 1.00 66.88 97 SER A N 1
ATOM 775 C CA . SER A 1 97 ? 36.891 4.897 -49.116 1.00 66.88 97 SER A CA 1
ATOM 776 C C . SER A 1 97 ? 37.922 4.163 -49.981 1.00 66.88 97 SER A C 1
ATOM 778 O O . SER A 1 97 ? 38.343 4.696 -51.007 1.00 66.88 97 SER A O 1
ATOM 780 N N . GLN A 1 98 ? 38.221 2.894 -49.680 1.00 71.94 98 GLN A N 1
ATOM 781 C CA . GLN A 1 98 ? 39.061 2.024 -50.518 1.00 71.94 98 GLN A CA 1
ATOM 782 C C . GLN A 1 98 ? 38.508 1.827 -51.945 1.00 71.94 98 GLN A C 1
ATOM 784 O O . GLN A 1 98 ? 39.261 1.512 -52.863 1.00 71.94 98 GLN A O 1
ATOM 789 N N . THR A 1 99 ? 37.208 2.067 -52.164 1.00 69.69 99 THR A N 1
ATOM 790 C CA . THR A 1 99 ? 36.559 2.004 -53.490 1.00 69.69 99 THR A CA 1
ATOM 791 C C . THR A 1 99 ? 36.554 3.345 -54.244 1.00 69.69 99 THR A C 1
ATOM 793 O O . THR A 1 99 ? 35.945 3.475 -55.308 1.00 69.69 99 THR A O 1
ATOM 796 N N . GLY A 1 100 ? 37.247 4.358 -53.713 1.00 65.62 100 GLY A N 1
ATOM 797 C CA . GLY A 1 100 ? 37.374 5.691 -54.298 1.00 65.62 100 GLY A CA 1
ATOM 798 C C . GLY A 1 100 ? 36.262 6.668 -53.895 1.00 65.62 100 GLY A C 1
ATOM 799 O O . GLY A 1 100 ? 35.301 6.337 -53.200 1.00 65.62 100 GLY A O 1
ATOM 800 N N . PHE A 1 101 ? 36.379 7.918 -54.356 1.00 62.72 101 PHE A N 1
ATOM 801 C CA . PHE A 1 101 ? 35.560 9.044 -53.872 1.00 62.72 101 PHE A CA 1
ATOM 802 C C . PHE A 1 101 ? 34.061 8.869 -54.158 1.00 62.72 101 PHE A C 1
ATOM 804 O O . PHE A 1 101 ? 33.208 9.268 -53.365 1.00 62.72 101 PHE A O 1
ATOM 811 N N . ARG A 1 102 ? 33.726 8.218 -55.278 1.00 63.31 102 ARG A N 1
ATOM 812 C CA . ARG A 1 102 ? 32.341 7.917 -55.663 1.00 63.31 102 ARG A CA 1
ATOM 813 C C . ARG A 1 102 ? 31.691 6.902 -54.716 1.00 63.31 102 ARG A C 1
ATOM 815 O O . ARG A 1 102 ? 30.519 7.057 -54.380 1.00 63.31 102 ARG A O 1
ATOM 822 N N . GLY A 1 103 ? 32.456 5.904 -54.270 1.00 64.88 103 GLY A N 1
ATOM 823 C CA . GLY A 1 103 ? 32.020 4.918 -53.281 1.00 64.88 103 GLY A CA 1
ATOM 824 C C . GLY A 1 103 ? 31.814 5.546 -51.906 1.00 64.88 103 GLY A C 1
ATOM 825 O O . GLY A 1 103 ? 30.757 5.361 -51.308 1.00 64.88 103 GLY A O 1
ATOM 826 N N . LEU A 1 104 ? 32.752 6.393 -51.471 1.00 64.44 104 LEU A N 1
ATOM 827 C CA . LEU A 1 104 ? 32.656 7.135 -50.212 1.00 64.44 104 LEU A CA 1
ATOM 828 C C . LEU A 1 104 ? 31.453 8.095 -50.182 1.00 64.44 104 LEU A C 1
ATOM 830 O O . LEU A 1 104 ? 30.693 8.103 -49.221 1.00 64.44 104 LEU A O 1
ATOM 834 N N . SER A 1 105 ? 31.220 8.867 -51.247 1.00 61.25 105 SER A N 1
ATOM 835 C CA . SER A 1 105 ? 30.070 9.784 -51.339 1.00 61.25 105 SER A CA 1
ATOM 836 C C . SER A 1 105 ? 28.717 9.044 -51.304 1.00 61.25 105 SER A C 1
ATOM 838 O O . SER A 1 105 ? 27.777 9.464 -50.618 1.00 61.25 105 SER A O 1
ATOM 840 N N . GLY A 1 106 ? 28.625 7.898 -51.989 1.00 62.66 106 GLY A N 1
ATOM 841 C CA . GLY A 1 106 ? 27.444 7.030 -51.956 1.00 62.66 106 GLY A CA 1
ATOM 842 C C . GLY A 1 106 ? 27.268 6.257 -50.642 1.00 62.66 106 GLY A C 1
ATOM 843 O O . GLY A 1 106 ? 26.146 5.854 -50.321 1.00 62.66 106 GLY A O 1
ATOM 844 N N . PHE A 1 107 ? 28.351 6.038 -49.892 1.00 69.38 107 PHE A N 1
ATOM 845 C CA . PHE A 1 107 ? 28.319 5.467 -48.549 1.00 69.38 107 PHE A CA 1
ATOM 846 C C . PHE A 1 107 ? 27.902 6.508 -47.518 1.00 69.38 107 PHE A C 1
ATOM 848 O O . PHE A 1 107 ? 27.016 6.222 -46.737 1.00 69.38 107 PHE A O 1
ATOM 855 N N . ILE A 1 108 ? 28.439 7.727 -47.558 1.00 64.81 108 ILE A N 1
ATOM 856 C CA . ILE A 1 108 ? 28.026 8.829 -46.681 1.00 64.81 108 ILE A CA 1
ATOM 857 C C . ILE A 1 108 ? 26.496 8.974 -46.750 1.00 64.81 108 ILE A C 1
ATOM 859 O O . ILE A 1 108 ? 25.785 8.746 -45.779 1.00 64.81 108 ILE A O 1
ATOM 863 N N . THR A 1 109 ? 25.927 9.190 -47.928 1.00 65.06 109 THR A N 1
ATOM 864 C CA . THR A 1 109 ? 24.470 9.392 -48.041 1.00 65.06 109 THR A CA 1
ATOM 865 C C . THR A 1 109 ? 23.601 8.218 -47.541 1.00 65.06 109 THR A C 1
ATOM 867 O O . THR A 1 109 ? 22.499 8.462 -47.045 1.00 65.06 109 THR A O 1
ATOM 870 N N . ARG A 1 110 ? 24.069 6.961 -47.615 1.00 68.88 110 ARG A N 1
ATOM 871 C CA . ARG A 1 110 ? 23.328 5.768 -47.140 1.00 68.88 110 ARG A CA 1
ATOM 872 C C . ARG A 1 110 ? 23.656 5.366 -45.702 1.00 68.88 110 ARG A C 1
ATOM 874 O O . ARG A 1 110 ? 22.745 5.171 -44.907 1.00 68.88 110 ARG A O 1
ATOM 881 N N . GLY A 1 111 ? 24.933 5.310 -45.358 1.00 65.31 111 GLY A N 1
ATOM 882 C CA . GLY A 1 111 ? 25.458 5.008 -44.032 1.00 65.31 111 GLY A CA 1
ATOM 883 C C . GLY A 1 111 ? 24.971 5.996 -42.978 1.00 65.31 111 GLY A C 1
ATOM 884 O O . GLY A 1 111 ? 24.619 5.576 -41.885 1.00 65.31 111 GLY A O 1
ATOM 885 N N . PHE A 1 112 ? 24.817 7.284 -43.316 1.00 63.22 112 PHE A N 1
ATOM 886 C CA . PHE A 1 112 ? 24.192 8.248 -42.401 1.00 63.22 112 PHE A CA 1
ATOM 887 C C . PHE A 1 112 ? 22.751 7.853 -42.054 1.00 63.22 112 PHE A C 1
ATOM 889 O O . PHE A 1 112 ? 22.357 7.885 -40.890 1.00 63.22 112 PHE A O 1
ATOM 896 N N . ARG A 1 113 ? 21.963 7.439 -43.054 1.00 66.25 113 ARG A N 1
ATOM 897 C CA . ARG A 1 113 ? 20.579 6.993 -42.846 1.00 66.25 113 ARG A CA 1
ATOM 898 C C . ARG A 1 113 ? 20.527 5.702 -42.029 1.00 66.25 113 ARG A C 1
ATOM 900 O O . ARG A 1 113 ? 19.679 5.573 -41.153 1.00 66.25 113 ARG A O 1
ATOM 907 N N . GLU A 1 114 ? 21.419 4.757 -42.302 1.00 74.94 114 GLU A N 1
ATOM 908 C CA . GLU A 1 114 ? 21.483 3.485 -41.580 1.00 74.94 114 GLU A CA 1
ATOM 909 C C . GLU A 1 114 ? 21.913 3.665 -40.123 1.00 74.94 114 GLU A C 1
ATOM 911 O O . GLU A 1 114 ? 21.251 3.131 -39.234 1.00 74.94 114 GLU A O 1
ATOM 916 N N . THR A 1 115 ? 22.951 4.461 -39.854 1.00 69.75 115 THR A N 1
ATOM 917 C CA . THR A 1 115 ? 23.391 4.768 -38.487 1.00 69.75 115 THR A CA 1
ATOM 918 C C . THR A 1 115 ? 22.319 5.539 -37.726 1.00 69.75 115 THR A C 1
ATOM 920 O O . THR A 1 115 ? 21.996 5.159 -36.606 1.00 69.75 115 THR A O 1
ATOM 923 N N . ALA A 1 116 ? 21.679 6.540 -38.343 1.00 66.62 116 ALA A N 1
ATOM 924 C CA . ALA A 1 116 ? 20.563 7.254 -37.721 1.00 66.62 116 ALA A CA 1
ATOM 925 C C . ALA A 1 116 ? 19.392 6.314 -37.384 1.00 66.62 116 ALA A C 1
ATOM 927 O O . ALA A 1 116 ? 18.858 6.368 -36.278 1.00 66.62 116 ALA A O 1
ATOM 928 N N . ASN A 1 117 ? 19.027 5.403 -38.293 1.00 73.25 117 ASN A N 1
ATOM 929 C CA . ASN A 1 117 ? 17.981 4.410 -38.038 1.00 73.25 117 ASN A CA 1
ATOM 930 C C . ASN A 1 117 ? 18.353 3.447 -36.901 1.00 73.25 117 ASN A C 1
ATOM 932 O O . ASN A 1 117 ? 17.497 3.121 -36.082 1.00 73.25 117 ASN A O 1
ATOM 936 N N . ARG A 1 118 ? 19.617 3.011 -36.817 1.00 73.62 118 ARG A N 1
ATOM 937 C CA . ARG A 1 118 ? 20.109 2.167 -35.714 1.00 73.62 118 ARG A CA 1
ATOM 938 C C . ARG A 1 118 ? 20.063 2.902 -34.375 1.00 73.62 118 ARG A C 1
ATOM 940 O O . ARG A 1 118 ? 19.607 2.319 -33.394 1.00 73.62 118 ARG A O 1
ATOM 947 N N . SER A 1 119 ? 20.461 4.174 -34.342 1.00 69.19 119 SER A N 1
ATOM 948 C CA . SER A 1 119 ? 20.358 5.013 -33.143 1.00 69.19 119 SER A CA 1
ATOM 949 C C . SER A 1 119 ? 18.905 5.168 -32.695 1.00 69.19 119 SER A C 1
ATOM 951 O O . SER A 1 119 ? 18.601 4.980 -31.521 1.00 69.19 119 SER A O 1
ATOM 953 N N . LEU A 1 120 ? 17.989 5.442 -33.631 1.00 72.25 120 LEU A N 1
ATOM 954 C CA . LEU A 1 120 ? 16.558 5.571 -33.343 1.00 72.25 120 LEU A CA 1
ATOM 955 C C . LEU A 1 120 ? 15.943 4.269 -32.816 1.00 72.25 120 LEU A C 1
ATOM 957 O O . LEU A 1 120 ? 15.164 4.308 -31.865 1.00 72.25 120 LEU A O 1
ATOM 961 N N . LEU A 1 121 ? 16.294 3.123 -33.407 1.00 79.06 121 LEU A N 1
ATOM 962 C CA . LEU A 1 121 ? 15.839 1.807 -32.946 1.00 79.06 121 LEU A CA 1
ATOM 963 C C . LEU A 1 121 ? 16.298 1.523 -31.517 1.00 79.06 121 LEU A C 1
ATOM 965 O O . LEU A 1 121 ? 15.494 1.114 -30.687 1.00 79.06 121 LEU A O 1
ATOM 969 N N . TRP A 1 122 ? 17.560 1.802 -31.210 1.00 76.69 122 TRP A N 1
ATOM 970 C CA . TRP A 1 122 ? 18.085 1.586 -29.869 1.00 76.69 122 TRP A CA 1
ATOM 971 C C . TRP A 1 122 ? 17.459 2.530 -28.827 1.00 76.69 122 TRP A C 1
ATOM 973 O O . TRP A 1 122 ? 17.081 2.082 -27.746 1.00 76.69 122 TRP A O 1
ATOM 983 N N . VAL A 1 123 ? 17.269 3.817 -29.152 1.00 72.81 123 VAL A N 1
ATOM 984 C CA . VAL A 1 123 ? 16.542 4.749 -28.266 1.00 72.81 123 VAL A CA 1
ATOM 985 C C . VAL A 1 123 ? 15.119 4.247 -28.021 1.00 72.81 123 VAL A C 1
ATOM 987 O O . VAL A 1 123 ? 14.641 4.271 -26.888 1.00 72.81 123 VAL A O 1
ATOM 990 N N . LYS A 1 124 ? 14.449 3.741 -29.061 1.00 77.44 124 LYS A N 1
ATOM 991 C CA . LYS A 1 124 ? 13.119 3.142 -28.933 1.00 77.44 124 LYS A CA 1
ATOM 992 C C . LYS A 1 124 ? 13.127 1.939 -27.981 1.00 77.44 124 LYS A C 1
ATOM 994 O O . LYS A 1 124 ? 12.285 1.882 -27.093 1.00 77.44 124 LYS A O 1
ATOM 999 N N . GLU A 1 125 ? 14.081 1.020 -28.115 1.00 78.94 125 GLU A N 1
ATOM 1000 C CA . GLU A 1 125 ? 14.216 -0.142 -27.221 1.00 78.94 125 GLU A CA 1
ATOM 1001 C C . GLU A 1 125 ? 14.447 0.265 -25.757 1.00 78.94 125 GLU A C 1
ATOM 1003 O O . GLU A 1 125 ? 13.858 -0.324 -24.846 1.00 78.94 125 GLU A O 1
ATOM 1008 N N . LEU A 1 126 ? 15.267 1.294 -25.517 1.00 75.38 126 LEU A N 1
ATOM 1009 C CA . LEU A 1 126 ? 15.486 1.841 -24.177 1.00 75.38 126 LEU A CA 1
ATOM 1010 C C . LEU A 1 126 ? 14.209 2.429 -23.577 1.00 75.38 126 LEU A C 1
ATOM 1012 O O . LEU A 1 126 ? 13.899 2.152 -22.417 1.00 75.38 126 LEU A O 1
ATOM 1016 N N . LEU A 1 127 ? 13.461 3.209 -24.360 1.00 75.50 127 LEU A N 1
ATOM 1017 C CA . LEU A 1 127 ? 12.190 3.782 -23.922 1.00 75.50 127 LEU A CA 1
ATOM 1018 C C . LEU A 1 127 ? 11.169 2.684 -23.612 1.00 75.50 127 LEU A C 1
ATOM 1020 O O . LEU A 1 127 ? 10.568 2.701 -22.545 1.00 75.50 127 LEU A O 1
ATOM 1024 N N . GLU A 1 128 ? 11.049 1.665 -24.462 1.00 82.31 128 GLU A N 1
ATOM 1025 C CA . GLU A 1 128 ? 10.158 0.525 -24.217 1.00 82.31 128 GLU A CA 1
ATOM 1026 C C . GLU A 1 128 ? 10.561 -0.293 -22.982 1.00 82.31 128 GLU A C 1
ATOM 1028 O O . GLU A 1 128 ? 9.709 -0.858 -22.290 1.00 82.31 128 GLU A O 1
ATOM 1033 N N . LYS A 1 129 ? 11.863 -0.404 -22.691 1.00 80.06 129 LYS A N 1
ATOM 1034 C CA . LYS A 1 129 ? 12.349 -1.038 -21.458 1.00 80.06 129 LYS A CA 1
ATOM 1035 C C . LYS A 1 129 ? 12.004 -0.187 -20.235 1.00 80.06 129 LYS A C 1
ATOM 1037 O O . LYS A 1 129 ? 11.521 -0.727 -19.242 1.00 80.06 129 LYS A O 1
ATOM 1042 N N . ARG A 1 130 ? 12.204 1.131 -20.313 1.00 76.25 130 ARG A N 1
ATOM 1043 C CA . ARG A 1 130 ? 11.854 2.075 -19.244 1.00 76.25 130 ARG A CA 1
ATOM 1044 C C . ARG A 1 130 ? 10.353 2.070 -18.964 1.00 76.25 130 ARG A C 1
ATOM 1046 O O . ARG A 1 130 ? 9.966 1.972 -17.807 1.00 76.25 130 ARG A O 1
ATOM 1053 N N . ASP A 1 131 ? 9.522 2.114 -19.999 1.00 80.75 131 ASP A N 1
ATOM 1054 C CA . ASP A 1 131 ? 8.063 2.096 -19.869 1.00 80.75 131 ASP A CA 1
ATOM 1055 C C . ASP A 1 131 ? 7.568 0.816 -19.189 1.00 80.75 131 ASP A C 1
ATOM 1057 O O . ASP A 1 131 ? 6.642 0.860 -18.380 1.00 80.75 131 ASP A O 1
ATOM 1061 N N . ARG A 1 132 ? 8.200 -0.330 -19.473 1.00 83.12 132 ARG A N 1
ATOM 1062 C CA . ARG A 1 132 ? 7.915 -1.590 -18.769 1.00 83.12 132 ARG A CA 1
ATOM 1063 C C . ARG A 1 132 ? 8.237 -1.494 -17.280 1.00 83.12 132 ARG A C 1
ATOM 1065 O O . ARG A 1 132 ? 7.375 -1.811 -16.467 1.00 83.12 132 ARG A O 1
ATOM 1072 N N . ILE A 1 133 ? 9.424 -0.994 -16.933 1.00 79.94 133 ILE A N 1
ATOM 1073 C CA . ILE A 1 133 ? 9.841 -0.811 -15.534 1.00 79.94 133 ILE A CA 1
ATOM 1074 C C . ILE A 1 133 ? 8.901 0.161 -14.810 1.00 79.94 133 ILE A C 1
ATOM 1076 O O . ILE A 1 133 ? 8.470 -0.122 -13.697 1.00 79.94 133 ILE A O 1
ATOM 1080 N N . ILE A 1 134 ? 8.540 1.284 -15.441 1.00 79.50 134 ILE A N 1
ATOM 1081 C CA . ILE A 1 134 ? 7.606 2.259 -14.862 1.00 79.50 134 ILE A CA 1
ATOM 1082 C C . ILE A 1 134 ? 6.262 1.592 -14.571 1.00 79.50 134 ILE A C 1
ATOM 1084 O O . ILE A 1 134 ? 5.779 1.696 -13.449 1.00 79.50 134 ILE A O 1
ATOM 1088 N N . LYS A 1 135 ? 5.696 0.843 -15.525 1.00 87.31 135 LYS A N 1
ATOM 1089 C CA . LYS A 1 135 ? 4.421 0.136 -15.320 1.00 87.31 135 LYS A CA 1
ATOM 1090 C C . LYS A 1 135 ? 4.489 -0.901 -14.198 1.00 87.31 135 LYS A C 1
ATOM 1092 O O . LYS A 1 135 ? 3.530 -1.043 -13.443 1.00 87.31 135 LYS A O 1
ATOM 1097 N N . GLU A 1 136 ? 5.596 -1.630 -14.078 1.00 83.75 136 GLU A N 1
ATOM 1098 C CA . GLU A 1 136 ? 5.802 -2.584 -12.980 1.00 83.75 136 GLU A CA 1
ATOM 1099 C C . GLU A 1 136 ? 5.877 -1.879 -11.621 1.00 83.75 136 GLU A C 1
ATOM 1101 O O . GLU A 1 136 ? 5.245 -2.320 -10.659 1.00 83.75 136 GLU A O 1
ATOM 1106 N N . VAL A 1 137 ? 6.590 -0.752 -11.547 1.00 79.19 137 VAL A N 1
ATOM 1107 C CA . VAL A 1 137 ? 6.681 0.070 -10.333 1.00 79.19 137 VAL A CA 1
ATOM 1108 C C . VAL A 1 137 ? 5.325 0.681 -9.975 1.00 79.19 137 VAL A C 1
ATOM 1110 O O . VAL A 1 137 ? 4.928 0.617 -8.815 1.00 79.19 137 VAL A O 1
ATOM 1113 N N . GLU A 1 138 ? 4.589 1.225 -10.946 1.00 85.00 138 GLU A N 1
ATOM 1114 C CA . GLU A 1 138 ? 3.238 1.767 -10.752 1.00 85.00 138 GLU A CA 1
ATOM 1115 C C . GLU A 1 138 ? 2.274 0.697 -10.236 1.00 85.00 138 GLU A C 1
ATOM 1117 O O . GLU A 1 138 ? 1.537 0.938 -9.279 1.00 85.00 138 GLU A O 1
ATOM 1122 N N . LYS A 1 139 ? 2.325 -0.514 -10.803 1.00 87.06 139 LYS A N 1
ATOM 1123 C CA . LYS A 1 139 ? 1.533 -1.650 -10.322 1.00 87.06 139 LYS A CA 1
ATOM 1124 C C . LYS A 1 139 ? 1.894 -2.011 -8.878 1.00 87.0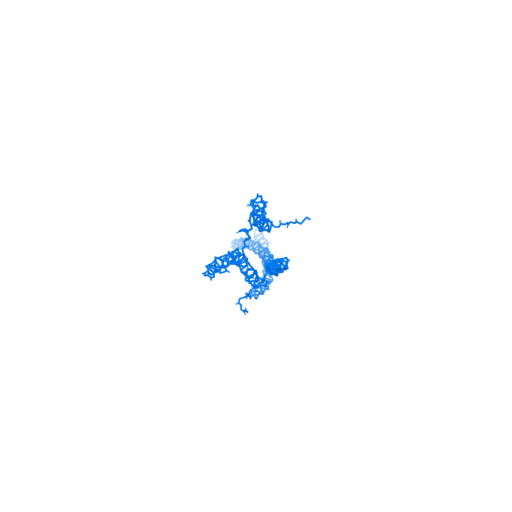6 139 LYS A C 1
ATOM 1126 O O . LYS A 1 139 ? 1.002 -2.147 -8.045 1.00 87.06 139 LYS A O 1
ATOM 1131 N N . GLY A 1 140 ? 3.187 -2.104 -8.563 1.00 79.56 140 GLY A N 1
ATOM 1132 C CA . GLY A 1 140 ? 3.652 -2.387 -7.204 1.00 79.56 140 GLY A CA 1
ATOM 1133 C C . GLY A 1 140 ? 3.285 -1.291 -6.194 1.00 79.56 140 GLY A C 1
ATOM 1134 O O . GLY A 1 140 ? 3.008 -1.591 -5.032 1.00 79.56 140 GLY A O 1
ATOM 1135 N N . LEU A 1 141 ? 3.247 -0.023 -6.615 1.00 81.38 141 LEU A N 1
ATOM 1136 C CA . LEU A 1 141 ? 2.769 1.089 -5.788 1.00 81.38 141 LEU A CA 1
ATOM 1137 C C . LEU A 1 141 ? 1.264 0.989 -5.528 1.00 81.38 141 LEU A C 1
ATOM 1139 O O . LEU A 1 141 ? 0.858 1.092 -4.372 1.00 81.38 141 LEU A O 1
ATOM 1143 N N . ALA A 1 142 ? 0.458 0.715 -6.555 1.00 83.12 142 ALA A N 1
ATOM 1144 C CA . ALA A 1 142 ? -0.989 0.550 -6.413 1.00 83.12 142 ALA A CA 1
ATOM 1145 C C . ALA A 1 142 ? -1.354 -0.621 -5.478 1.00 83.12 142 ALA A C 1
ATOM 1147 O O . ALA A 1 142 ? -2.248 -0.505 -4.639 1.00 83.12 142 ALA A O 1
ATOM 1148 N N . GLU A 1 143 ? -0.628 -1.741 -5.568 1.00 80.81 143 GLU A N 1
ATOM 1149 C CA . GLU A 1 143 ? -0.795 -2.884 -4.661 1.00 80.81 143 GLU A CA 1
ATOM 1150 C C . GLU A 1 143 ? -0.474 -2.509 -3.202 1.00 80.81 143 GLU A C 1
ATOM 1152 O O . GLU A 1 143 ? -1.228 -2.853 -2.287 1.00 80.81 143 GLU A O 1
ATOM 1157 N N . ARG A 1 144 ? 0.604 -1.746 -2.972 1.00 78.19 144 ARG A N 1
ATOM 1158 C CA . ARG A 1 144 ? 0.969 -1.248 -1.633 1.00 78.19 144 ARG A CA 1
ATOM 1159 C C . ARG A 1 144 ? -0.047 -0.255 -1.084 1.00 78.19 144 ARG A C 1
ATOM 1161 O O . ARG A 1 144 ? -0.364 -0.318 0.101 1.00 78.19 144 ARG A O 1
ATOM 1168 N N . GLU A 1 145 ? -0.556 0.644 -1.917 1.00 82.69 145 GLU A N 1
ATOM 1169 C CA . GLU A 1 145 ? -1.572 1.620 -1.523 1.00 82.69 145 GLU A CA 1
ATOM 1170 C C . GLU A 1 145 ? -2.869 0.915 -1.101 1.00 82.69 145 GLU A C 1
ATOM 1172 O O . GLU A 1 145 ? -3.392 1.179 -0.017 1.00 82.69 145 GLU A O 1
ATOM 1177 N N . SER A 1 146 ? -3.296 -0.104 -1.857 1.00 83.31 146 SER A N 1
ATOM 1178 C CA . SER A 1 146 ? -4.424 -0.960 -1.472 1.00 83.31 146 SER A CA 1
ATOM 1179 C C . SER A 1 146 ? -4.198 -1.665 -0.126 1.00 83.31 146 SER A C 1
ATOM 1181 O O . SER A 1 146 ? -5.105 -1.713 0.708 1.00 83.31 146 SER A O 1
ATOM 1183 N N . ALA A 1 147 ? -2.991 -2.184 0.126 1.00 78.94 147 ALA A N 1
ATOM 1184 C CA . ALA A 1 147 ? -2.653 -2.811 1.405 1.00 78.94 147 ALA A CA 1
ATOM 1185 C C . ALA A 1 147 ? -2.686 -1.808 2.575 1.00 78.94 147 ALA A C 1
ATOM 1187 O O . ALA A 1 147 ? -3.203 -2.122 3.650 1.00 78.94 147 ALA A O 1
ATOM 1188 N N . ILE A 1 148 ? -2.193 -0.582 2.367 1.00 80.25 148 ILE A N 1
ATOM 1189 C CA . ILE A 1 148 ? -2.244 0.496 3.367 1.00 80.25 148 ILE A CA 1
ATOM 1190 C C . ILE A 1 148 ? -3.693 0.843 3.719 1.00 80.25 148 ILE A C 1
ATOM 1192 O O . ILE A 1 148 ? -4.015 0.996 4.900 1.00 80.25 148 ILE A O 1
ATOM 1196 N N . ASP A 1 149 ? -4.586 0.925 2.736 1.00 84.06 149 ASP A N 1
ATOM 1197 C CA . ASP A 1 149 ? -5.996 1.224 2.991 1.00 84.06 149 ASP A CA 1
ATOM 1198 C C . ASP A 1 149 ? -6.712 0.094 3.745 1.00 84.06 149 ASP A C 1
ATOM 1200 O O . ASP A 1 149 ? -7.505 0.362 4.658 1.00 84.06 149 ASP A O 1
ATOM 1204 N N . ARG A 1 150 ? -6.372 -1.172 3.464 1.00 82.44 150 ARG A N 1
ATOM 1205 C CA . ARG A 1 150 ? -6.846 -2.316 4.265 1.00 82.44 150 ARG A CA 1
ATOM 1206 C C . ARG A 1 150 ? -6.371 -2.216 5.715 1.00 82.44 150 ARG A C 1
ATOM 1208 O O . ARG A 1 150 ? -7.191 -2.316 6.629 1.00 82.44 150 ARG A O 1
ATOM 1215 N N . LEU A 1 151 ? -5.085 -1.933 5.940 1.00 81.19 151 LEU A N 1
ATOM 1216 C CA . LEU A 1 151 ? -4.524 -1.744 7.285 1.00 81.19 151 LEU A CA 1
ATOM 1217 C C . LEU A 1 151 ? -5.191 -0.584 8.034 1.00 81.19 151 LEU A C 1
ATOM 1219 O O . LEU A 1 151 ? -5.521 -0.720 9.213 1.00 81.19 151 LEU A O 1
ATOM 1223 N N . ARG A 1 152 ? -5.457 0.541 7.359 1.00 83.50 152 ARG A N 1
ATOM 1224 C CA . ARG A 1 152 ? -6.200 1.671 7.942 1.00 83.50 152 ARG A CA 1
ATOM 1225 C C . ARG A 1 152 ? -7.608 1.265 8.369 1.00 83.50 152 ARG A C 1
ATOM 1227 O O . ARG A 1 152 ? -8.033 1.617 9.469 1.00 83.50 152 ARG A O 1
ATOM 1234 N N . SER A 1 153 ? -8.321 0.505 7.539 1.00 85.69 153 SER A N 1
ATOM 1235 C CA . SER A 1 153 ? -9.657 -0.007 7.868 1.00 85.69 153 SER A CA 1
ATOM 1236 C C . SER A 1 153 ? -9.633 -0.914 9.104 1.00 85.69 153 SER A C 1
ATOM 1238 O O . SER A 1 153 ? -10.446 -0.743 10.019 1.00 85.69 153 SER A O 1
ATOM 1240 N N . ILE A 1 154 ? -8.654 -1.822 9.186 1.00 82.62 154 ILE A N 1
ATOM 1241 C CA . ILE A 1 154 ? -8.441 -2.689 10.355 1.00 82.62 154 ILE A CA 1
ATOM 1242 C C . ILE A 1 154 ? -8.160 -1.850 11.610 1.00 82.62 154 ILE A C 1
ATOM 1244 O O . ILE A 1 154 ? -8.794 -2.062 12.646 1.00 82.62 154 ILE A O 1
ATOM 1248 N N . LEU A 1 155 ? -7.277 -0.852 11.516 1.00 82.44 155 LEU A N 1
ATOM 1249 C CA . LEU A 1 155 ? -6.936 0.034 12.631 1.00 82.44 155 LEU A CA 1
ATOM 1250 C C . LEU A 1 155 ? -8.164 0.799 13.154 1.00 82.44 155 LEU A C 1
ATOM 1252 O O . LEU A 1 155 ? -8.379 0.884 14.363 1.00 82.44 155 LEU A O 1
ATOM 1256 N N . ILE A 1 156 ? -9.003 1.325 12.256 1.00 85.56 156 ILE A N 1
ATOM 1257 C CA . ILE A 1 156 ? -10.241 2.026 12.629 1.00 85.56 156 ILE A CA 1
ATOM 1258 C C . ILE A 1 156 ? -11.200 1.080 13.361 1.00 85.56 156 ILE A C 1
ATOM 1260 O O . ILE A 1 156 ? -11.779 1.468 14.380 1.00 85.56 156 ILE A O 1
ATOM 1264 N N . LYS A 1 157 ? -11.356 -0.161 12.879 1.00 83.31 157 LYS A N 1
ATOM 1265 C CA . LYS A 1 157 ? -12.176 -1.178 13.557 1.00 83.31 157 LYS A CA 1
ATOM 1266 C C . LYS A 1 157 ? -11.643 -1.465 14.960 1.00 83.31 157 LYS A C 1
ATOM 1268 O O . LYS A 1 157 ? -12.424 -1.449 15.908 1.00 83.31 157 LYS A O 1
ATOM 1273 N N . GLN A 1 158 ? -10.333 -1.651 15.110 1.00 79.38 158 GLN A N 1
ATOM 1274 C CA . GLN A 1 158 ? -9.715 -1.908 16.414 1.00 79.38 158 GLN A CA 1
ATOM 1275 C C . GLN A 1 158 ? -9.875 -0.731 17.382 1.00 79.38 158 GLN A C 1
ATOM 1277 O O . GLN A 1 158 ? -10.243 -0.928 18.539 1.00 79.38 158 GLN A O 1
ATOM 1282 N N . LYS A 1 159 ? -9.725 0.507 16.900 1.00 77.75 159 LYS A N 1
ATOM 1283 C CA . LYS A 1 159 ? -9.967 1.706 17.713 1.00 77.75 159 LYS A CA 1
ATOM 1284 C C . LYS A 1 159 ? -11.402 1.761 18.252 1.00 77.75 159 LYS A C 1
ATOM 1286 O O . LYS A 1 159 ? -11.599 2.122 19.409 1.00 77.75 159 LYS A O 1
ATOM 1291 N N . ARG A 1 160 ? -12.400 1.385 17.441 1.00 82.50 160 ARG A N 1
ATOM 1292 C CA . ARG A 1 160 ? -13.805 1.308 17.887 1.00 82.50 160 ARG A CA 1
ATOM 1293 C C . ARG A 1 160 ? -14.008 0.222 18.943 1.00 82.50 160 ARG A C 1
ATOM 1295 O O . ARG A 1 160 ? -14.595 0.509 19.977 1.00 82.50 160 ARG A O 1
ATOM 1302 N N . ARG A 1 161 ? -13.462 -0.981 18.725 1.00 80.50 161 ARG A N 1
ATOM 1303 C CA . ARG A 1 161 ? -13.529 -2.085 19.705 1.00 80.50 161 ARG A CA 1
ATOM 1304 C C . ARG A 1 161 ? -12.934 -1.693 21.059 1.00 80.50 161 ARG A C 1
ATOM 1306 O O . ARG A 1 161 ? -13.490 -2.028 22.099 1.00 80.50 161 ARG A O 1
ATOM 1313 N N . MET A 1 162 ? -11.825 -0.958 21.043 1.00 76.81 162 MET A N 1
ATOM 1314 C CA . MET A 1 162 ? -11.160 -0.487 22.256 1.00 76.81 162 MET A CA 1
ATOM 1315 C C . MET A 1 162 ? -11.978 0.583 22.994 1.00 76.81 162 MET A C 1
ATOM 1317 O O . MET A 1 162 ? -12.111 0.504 24.211 1.00 76.81 162 MET A O 1
ATOM 1321 N N . ALA A 1 163 ? -12.584 1.534 22.275 1.00 75.62 163 ALA A N 1
ATOM 1322 C CA . ALA A 1 163 ? -13.491 2.518 22.875 1.00 75.62 163 ALA A CA 1
ATOM 1323 C C . ALA A 1 163 ? -14.719 1.848 23.520 1.00 75.62 163 ALA A C 1
ATOM 1325 O O . ALA A 1 163 ? -15.103 2.186 24.639 1.00 75.62 163 ALA A O 1
ATOM 1326 N N . ASP A 1 164 ? -15.282 0.847 22.844 1.00 81.06 164 ASP A N 1
ATOM 1327 C CA . ASP A 1 164 ? -16.393 0.039 23.344 1.00 81.06 164 ASP A CA 1
ATOM 1328 C C . ASP A 1 164 ? -16.039 -0.713 24.638 1.00 81.06 164 ASP A C 1
ATOM 1330 O O . ASP A 1 164 ? -16.849 -0.760 25.565 1.00 81.06 164 ASP A O 1
ATOM 1334 N N . LEU A 1 165 ? -14.832 -1.287 24.713 1.00 80.06 165 LEU A N 1
ATOM 1335 C CA . LEU A 1 165 ? -14.331 -1.966 25.913 1.00 80.06 165 LEU A CA 1
ATOM 1336 C C . LEU A 1 165 ? -14.127 -0.996 27.077 1.00 80.06 165 LEU A C 1
ATOM 1338 O O . LEU A 1 165 ? -14.527 -1.306 28.197 1.00 80.06 165 LEU A O 1
ATOM 1342 N N . MET A 1 166 ? -13.549 0.179 26.814 1.00 74.44 166 MET A N 1
ATOM 1343 C CA . MET A 1 166 ? -13.370 1.212 27.837 1.00 74.44 166 MET A CA 1
ATOM 1344 C C . MET A 1 166 ? -14.712 1.670 28.415 1.00 74.44 166 MET A C 1
ATOM 1346 O O . MET A 1 166 ? -14.857 1.751 29.632 1.00 74.44 166 MET A O 1
ATOM 1350 N N . SER A 1 167 ? -15.718 1.886 27.562 1.00 80.50 167 SER A N 1
ATOM 1351 C CA . SER A 1 167 ? -17.063 2.267 28.010 1.00 80.50 167 SER A CA 1
ATOM 1352 C C . SER A 1 167 ? -17.710 1.188 28.888 1.00 80.50 167 SER A C 1
ATOM 1354 O O . SER A 1 167 ? -18.259 1.495 29.947 1.00 80.50 167 SER A O 1
ATOM 1356 N N . SER A 1 168 ? -17.599 -0.088 28.504 1.00 80.25 168 SER A N 1
ATOM 1357 C CA . SER A 1 168 ? -18.085 -1.194 29.338 1.00 80.25 168 SER A CA 1
ATOM 1358 C C . SER A 1 168 ? -17.328 -1.304 30.668 1.00 80.25 168 SER A C 1
ATOM 1360 O O . SER A 1 168 ? -17.938 -1.575 31.701 1.00 80.25 168 SER A O 1
ATOM 1362 N N . GLN A 1 169 ? -16.014 -1.060 30.679 1.00 79.62 169 GLN A N 1
ATOM 1363 C CA . GLN A 1 169 ? -15.216 -1.059 31.906 1.00 79.62 169 GLN A CA 1
ATOM 1364 C C . GLN A 1 169 ? -15.652 0.053 32.870 1.00 79.62 169 GLN A C 1
ATOM 1366 O O . GLN A 1 169 ? -15.793 -0.197 34.068 1.00 79.62 169 GLN A O 1
ATOM 1371 N N . GLU A 1 170 ? -15.905 1.264 32.369 1.00 82.12 170 GLU A N 1
ATOM 1372 C CA . GLU A 1 170 ? -16.423 2.373 33.179 1.00 82.12 170 GLU A CA 1
ATOM 1373 C C . GLU A 1 170 ? -17.783 2.036 33.802 1.00 82.12 170 GLU A C 1
ATOM 1375 O O . GLU A 1 170 ? -17.986 2.266 34.999 1.00 82.12 170 GLU A O 1
ATOM 1380 N N 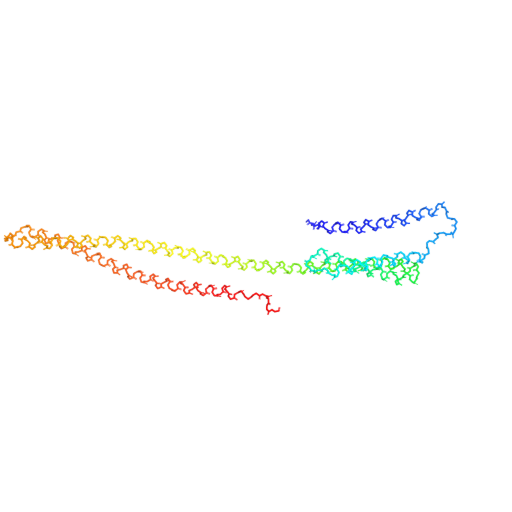. MET A 1 171 ? -18.685 1.423 33.028 1.00 84.62 171 MET A N 1
ATOM 1381 C CA . MET A 1 171 ? -19.988 0.975 33.526 1.00 84.62 171 MET A CA 1
ATOM 1382 C C . MET A 1 171 ? -19.841 -0.050 34.662 1.00 84.62 171 MET A C 1
ATOM 1384 O O . MET A 1 171 ? -20.474 0.099 35.709 1.00 84.62 171 MET A O 1
ATOM 1388 N N . LEU A 1 172 ? -18.963 -1.049 34.510 1.00 82.50 172 LEU A N 1
ATOM 1389 C CA . LEU A 1 172 ? -18.705 -2.049 35.553 1.00 82.50 172 LEU A CA 1
ATOM 1390 C C . LEU A 1 172 ? -18.155 -1.424 36.841 1.00 82.50 172 LEU A C 1
ATOM 1392 O O . LEU A 1 172 ? -18.543 -1.828 37.937 1.00 82.50 172 LEU A O 1
ATOM 1396 N N . VAL A 1 173 ? -17.285 -0.416 36.732 1.00 85.94 173 VAL A N 1
ATOM 1397 C CA . VAL A 1 173 ? -16.769 0.313 37.901 1.00 85.94 173 VAL A CA 1
ATOM 1398 C C . VAL A 1 173 ? -17.896 1.049 38.632 1.00 85.94 173 VAL A C 1
ATOM 1400 O O . VAL A 1 173 ? -17.932 1.034 39.864 1.00 85.94 173 VAL A O 1
ATOM 1403 N N . GLN A 1 174 ? -18.826 1.675 37.905 1.00 86.69 174 GLN A N 1
ATOM 1404 C CA . GLN A 1 174 ? -19.982 2.350 38.507 1.00 86.69 174 GLN A CA 1
ATOM 1405 C C . GLN A 1 174 ? -20.946 1.360 39.176 1.00 86.69 174 GLN A C 1
ATOM 1407 O O . GLN A 1 174 ? -21.359 1.585 40.314 1.00 86.69 174 GLN A O 1
ATOM 1412 N N . LEU A 1 175 ? -21.251 0.242 38.509 1.00 85.75 175 LEU A N 1
ATOM 1413 C CA . LEU A 1 175 ? -22.086 -0.834 39.052 1.00 85.75 175 LEU A CA 1
ATOM 1414 C C . LEU A 1 175 ? -21.491 -1.423 40.330 1.00 85.75 175 LEU A C 1
ATOM 1416 O O . LEU A 1 175 ? -22.205 -1.569 41.319 1.00 85.75 175 LEU A O 1
ATOM 1420 N N . LYS A 1 176 ? -20.181 -1.693 40.342 1.00 85.44 176 LYS A N 1
ATOM 1421 C CA . LYS A 1 176 ? -19.488 -2.200 41.530 1.00 85.44 176 LYS A CA 1
ATOM 1422 C C . LYS A 1 176 ? -19.613 -1.238 42.713 1.00 85.44 176 LYS A C 1
ATOM 1424 O O . LYS A 1 176 ? -19.984 -1.666 43.797 1.00 85.44 176 LYS A O 1
ATOM 1429 N N . LYS A 1 177 ? -19.391 0.065 42.494 1.00 89.50 177 LYS A N 1
ATOM 1430 C CA . LYS A 1 177 ? -19.570 1.086 43.543 1.00 89.50 177 LYS A CA 1
ATOM 1431 C C . LYS A 1 177 ? -20.996 1.101 44.096 1.00 89.50 177 LYS A C 1
ATOM 1433 O O . LYS A 1 177 ? -21.174 1.197 45.305 1.00 89.50 177 LYS A O 1
ATOM 1438 N N . ARG A 1 178 ? -22.008 1.004 43.224 1.00 86.88 178 ARG A N 1
ATOM 1439 C CA . ARG A 1 178 ? -23.417 0.953 43.647 1.00 86.88 178 ARG A CA 1
ATOM 1440 C C . ARG A 1 178 ? -23.716 -0.311 44.454 1.00 86.88 178 ARG A C 1
ATOM 1442 O O . ARG A 1 178 ? -24.382 -0.224 45.479 1.00 86.88 178 ARG A O 1
ATOM 1449 N N . PHE A 1 179 ? -23.204 -1.457 44.014 1.00 87.06 179 PHE A N 1
ATOM 1450 C CA . PHE A 1 179 ? -23.361 -2.727 44.716 1.00 87.06 179 PHE A CA 1
ATOM 1451 C C . PHE A 1 179 ? -22.732 -2.691 46.114 1.00 87.06 179 PHE A C 1
ATOM 1453 O O . PHE A 1 179 ? -23.382 -3.082 47.080 1.00 87.06 179 PHE A O 1
ATOM 1460 N N . ASP A 1 180 ? -21.504 -2.179 46.233 1.00 86.50 180 ASP A N 1
ATOM 1461 C CA . ASP A 1 180 ? -20.800 -2.071 47.515 1.00 86.50 180 ASP A CA 1
ATOM 1462 C C . ASP A 1 180 ? -21.566 -1.160 48.499 1.00 86.50 180 ASP A C 1
ATOM 1464 O O . ASP A 1 180 ? -21.784 -1.551 49.645 1.00 86.50 180 ASP A O 1
ATOM 1468 N N . LEU A 1 181 ? -22.090 -0.018 48.029 1.00 90.75 181 LEU A N 1
ATOM 1469 C CA . LEU A 1 181 ? -22.938 0.883 48.828 1.00 90.75 181 LEU A CA 1
ATOM 1470 C C . LEU A 1 181 ? -24.230 0.214 49.318 1.00 90.75 181 LEU A C 1
ATOM 1472 O O . LEU A 1 181 ? -24.583 0.319 50.493 1.00 90.75 181 LEU A O 1
ATOM 1476 N N . LEU A 1 182 ? -24.950 -0.474 48.425 1.00 84.06 182 LEU A N 1
ATOM 1477 C CA . LEU A 1 182 ? -26.182 -1.183 48.789 1.00 84.06 182 LEU A CA 1
ATOM 1478 C C . LEU A 1 182 ? -25.896 -2.311 49.786 1.00 84.06 182 LEU A C 1
ATOM 1480 O O . LEU A 1 182 ? -26.671 -2.527 50.716 1.00 84.06 182 LEU A O 1
ATOM 1484 N N . ARG A 1 183 ? -24.767 -3.007 49.625 1.00 86.38 183 ARG A N 1
ATOM 1485 C CA . ARG A 1 183 ? -24.335 -4.079 50.523 1.00 86.38 183 ARG A CA 1
ATOM 1486 C C . ARG A 1 183 ? -24.018 -3.563 51.927 1.00 86.38 183 ARG A C 1
ATOM 1488 O O . ARG A 1 183 ? -24.458 -4.186 52.892 1.00 86.38 183 ARG A O 1
ATOM 1495 N N . GLU A 1 184 ? -23.285 -2.456 52.044 1.00 89.81 184 GLU A N 1
ATOM 1496 C CA . GLU A 1 184 ? -22.998 -1.814 53.335 1.00 89.81 184 GLU A CA 1
ATOM 1497 C C . GLU A 1 184 ? -24.291 -1.372 54.026 1.00 89.81 184 GLU A C 1
ATOM 1499 O O . GLU A 1 184 ? -24.544 -1.759 55.167 1.00 89.81 184 GLU A O 1
ATOM 1504 N N . ARG A 1 185 ? -25.175 -0.672 53.306 1.00 85.50 185 ARG A N 1
ATOM 1505 C CA . ARG A 1 185 ? -26.450 -0.199 53.863 1.00 85.50 185 ARG A CA 1
ATOM 1506 C C . ARG A 1 185 ? -27.372 -1.345 54.295 1.00 85.50 185 ARG A C 1
ATOM 1508 O O . ARG A 1 185 ? -28.024 -1.258 55.332 1.00 85.50 185 ARG A O 1
ATOM 1515 N N . ASN A 1 186 ? -27.396 -2.451 53.549 1.00 86.81 186 ASN A N 1
ATOM 1516 C CA . ASN A 1 186 ? -28.142 -3.656 53.928 1.00 86.81 186 ASN A CA 1
ATOM 1517 C C . ASN A 1 186 ? -27.590 -4.292 55.217 1.00 86.81 186 ASN A C 1
ATOM 1519 O O . ASN A 1 186 ? -28.362 -4.768 56.051 1.00 86.81 186 ASN A O 1
ATOM 1523 N N . ALA A 1 187 ? -26.264 -4.295 55.397 1.00 87.31 187 ALA A N 1
ATOM 1524 C CA . ALA A 1 187 ? -25.630 -4.795 56.614 1.00 87.31 187 ALA A CA 1
ATOM 1525 C C . ALA A 1 187 ? -25.972 -3.919 57.831 1.00 87.31 187 ALA A C 1
ATOM 1527 O O . ALA A 1 187 ? -26.353 -4.458 58.870 1.00 87.31 187 ALA A O 1
ATOM 1528 N N . GLU A 1 188 ? -25.918 -2.592 57.684 1.00 89.75 188 GLU A N 1
ATOM 1529 C CA . GLU A 1 188 ? -26.309 -1.644 58.736 1.00 89.75 188 GLU A CA 1
ATOM 1530 C C . GLU A 1 188 ? -27.775 -1.810 59.150 1.00 89.75 188 GLU A C 1
ATOM 1532 O O . GLU A 1 188 ? -28.082 -1.887 60.341 1.00 89.75 188 GLU A O 1
ATOM 1537 N N . LEU A 1 189 ? -28.692 -1.914 58.184 1.00 84.81 189 LEU A N 1
ATOM 1538 C CA . LEU A 1 189 ? -30.117 -2.092 58.469 1.00 84.81 189 LEU A CA 1
ATOM 1539 C C . LEU A 1 189 ? -30.413 -3.435 59.144 1.00 84.81 189 LEU A C 1
ATOM 1541 O O . LEU A 1 189 ? -31.234 -3.482 60.056 1.00 84.81 189 LEU A O 1
ATOM 1545 N N . LYS A 1 190 ? -29.718 -4.519 58.769 1.00 85.50 190 LYS A N 1
ATOM 1546 C CA . LYS A 1 190 ? -29.829 -5.817 59.463 1.00 85.50 190 LYS A CA 1
ATOM 1547 C C . LYS A 1 190 ? -29.368 -5.752 60.914 1.00 85.50 190 LYS A C 1
ATOM 1549 O O . LYS A 1 190 ? -29.917 -6.473 61.748 1.00 85.50 190 LYS A O 1
ATOM 1554 N N . GLU A 1 191 ? -28.352 -4.947 61.209 1.00 87.50 191 GLU A N 1
ATOM 1555 C CA . GLU A 1 191 ? -27.877 -4.756 62.579 1.00 87.50 191 GLU A CA 1
ATOM 1556 C C . GLU A 1 191 ? -28.884 -3.938 63.391 1.00 87.50 191 GLU A C 1
ATOM 1558 O O . GLU A 1 191 ? -29.347 -4.406 64.430 1.00 87.50 191 GLU A O 1
ATOM 1563 N N . ARG A 1 192 ? -29.354 -2.806 62.848 1.00 84.38 192 ARG A N 1
ATOM 1564 C CA . ARG A 1 192 ? -30.406 -1.985 63.474 1.00 84.38 192 ARG A CA 1
ATOM 1565 C C . ARG A 1 192 ? -31.693 -2.770 63.717 1.00 84.38 192 ARG A C 1
ATOM 1567 O O . ARG A 1 192 ? -32.311 -2.635 64.771 1.00 84.38 192 ARG A O 1
ATOM 1574 N N . LEU A 1 193 ? -32.095 -3.626 62.776 1.00 83.06 193 LEU A N 1
ATOM 1575 C CA . LEU A 1 193 ? -33.268 -4.484 62.940 1.00 83.06 193 LEU A CA 1
ATOM 1576 C C . LEU A 1 193 ? -33.075 -5.469 64.104 1.00 83.06 193 LEU A C 1
ATOM 1578 O O . LEU A 1 193 ? -33.991 -5.666 64.901 1.00 83.06 193 LEU A O 1
ATOM 1582 N N . ARG A 1 194 ? -31.880 -6.066 64.233 1.00 83.69 194 ARG A N 1
ATOM 1583 C CA . ARG A 1 194 ? -31.541 -6.966 65.348 1.00 83.69 194 ARG A CA 1
ATOM 1584 C C . ARG A 1 194 ? -31.573 -6.251 66.696 1.00 83.69 194 ARG A C 1
ATOM 1586 O O . ARG A 1 194 ? -32.132 -6.802 67.641 1.00 83.69 194 ARG A O 1
ATOM 1593 N N . GLU A 1 195 ? -31.030 -5.041 66.777 1.00 83.94 195 GLU A N 1
ATOM 1594 C CA . GLU A 1 195 ? -31.057 -4.214 67.991 1.00 83.94 195 GLU A CA 1
ATOM 1595 C C . GLU A 1 195 ? -32.493 -3.850 68.399 1.00 83.94 195 GLU A C 1
ATOM 1597 O O . GLU A 1 195 ? -32.869 -4.032 69.557 1.00 83.94 195 GLU A O 1
ATOM 1602 N N . THR A 1 196 ? -33.322 -3.431 67.437 1.00 80.62 196 THR A N 1
ATOM 1603 C CA . THR A 1 196 ? -34.723 -3.026 67.666 1.00 80.62 196 THR A CA 1
ATOM 1604 C C . THR A 1 196 ? -35.611 -4.213 68.070 1.00 80.62 196 THR A C 1
ATOM 1606 O O . THR A 1 196 ? -36.493 -4.098 68.917 1.00 80.62 196 THR A O 1
ATOM 1609 N N . LEU A 1 197 ? -35.365 -5.401 67.508 1.00 77.56 197 LEU A N 1
ATOM 1610 C CA . LEU A 1 197 ? -36.057 -6.630 67.912 1.00 77.56 197 LEU A CA 1
ATOM 1611 C C . LEU A 1 197 ? -35.595 -7.140 69.288 1.00 77.56 197 LEU A C 1
ATOM 1613 O O . LEU A 1 197 ? -36.389 -7.751 70.008 1.00 77.56 197 LEU A O 1
ATOM 1617 N N . GLY A 1 198 ? -34.329 -6.902 69.649 1.00 75.19 198 GLY A N 1
ATOM 1618 C CA . GLY A 1 198 ? -33.734 -7.273 70.935 1.00 75.19 198 GLY A CA 1
ATOM 1619 C C . GLY A 1 198 ? -34.143 -6.367 72.101 1.00 75.19 198 GLY A C 1
ATOM 1620 O O . GLY A 1 198 ? -34.212 -6.842 73.233 1.00 75.19 198 GLY A O 1
ATOM 1621 N N . SER A 1 199 ? -34.473 -5.099 71.836 1.00 74.75 199 SER A N 1
ATOM 1622 C CA . SER A 1 199 ? -34.973 -4.142 72.837 1.00 74.75 199 SER A CA 1
ATOM 1623 C C . SER A 1 199 ? -36.444 -4.352 73.224 1.00 74.75 199 SER A C 1
ATOM 1625 O O . SER A 1 199 ? -36.921 -3.734 74.173 1.00 74.75 199 SER A O 1
ATOM 1627 N N . GLY A 1 200 ? -37.166 -5.245 72.535 1.00 60.62 200 GLY A N 1
ATOM 1628 C CA . GLY A 1 200 ? -38.573 -5.551 72.813 1.00 60.62 200 GLY A CA 1
ATOM 1629 C C . GLY A 1 200 ? -39.579 -4.587 72.172 1.00 60.62 200 GLY A C 1
ATOM 1630 O O . GLY A 1 200 ? -40.782 -4.828 72.289 1.00 60.62 200 GLY A O 1
ATOM 1631 N N . ASP A 1 201 ? -39.111 -3.568 71.442 1.00 59.06 201 ASP A N 1
ATOM 1632 C CA . ASP A 1 201 ? -39.939 -2.638 70.664 1.00 59.06 201 ASP A CA 1
ATOM 1633 C C . ASP A 1 201 ? -40.442 -3.313 69.377 1.00 59.06 201 ASP A C 1
ATOM 1635 O O . ASP A 1 201 ? -39.959 -3.111 68.262 1.00 59.06 201 ASP A O 1
ATOM 1639 N N . LYS A 1 202 ? -41.442 -4.181 69.536 1.00 59.62 202 LYS A N 1
ATOM 1640 C CA . LYS A 1 202 ? -42.160 -4.804 68.420 1.00 59.62 202 LYS A CA 1
ATOM 1641 C C . LYS A 1 202 ? -43.322 -3.900 68.013 1.00 59.62 202 LYS A C 1
ATOM 1643 O O . LYS A 1 202 ? -44.441 -4.066 68.490 1.00 59.62 202 LYS A O 1
ATOM 1648 N N . GLY A 1 203 ? -43.034 -2.928 67.152 1.00 67.38 203 GLY A N 1
ATOM 1649 C CA . GLY A 1 203 ? -44.008 -1.977 66.606 1.00 67.38 203 GLY A CA 1
ATOM 1650 C C . GLY A 1 203 ? -43.551 -1.364 65.278 1.00 67.38 203 GLY A C 1
ATOM 1651 O O . GLY A 1 203 ? -42.632 -1.884 64.643 1.00 67.38 203 GLY A O 1
ATOM 1652 N N . SER A 1 204 ? -44.159 -0.235 64.882 1.00 70.50 204 SER A N 1
ATOM 1653 C CA . SER A 1 204 ? -43.912 0.449 63.593 1.00 70.50 204 SER A CA 1
ATOM 1654 C C . SER A 1 204 ? -42.431 0.664 63.210 1.00 70.50 204 SER A C 1
ATOM 1656 O O . SER A 1 204 ? -42.133 0.530 62.025 1.00 70.50 204 SER A O 1
ATOM 1658 N N . PRO A 1 205 ? -41.479 0.910 64.142 1.00 77.06 205 PRO A N 1
ATOM 1659 C CA . PRO A 1 205 ? -40.066 1.092 63.791 1.00 77.06 205 PRO A CA 1
ATOM 1660 C C . PRO A 1 205 ? -39.412 -0.152 63.170 1.00 77.06 205 PRO A C 1
ATOM 1662 O O . PRO A 1 205 ? -38.598 -0.043 62.256 1.00 77.06 205 PRO A O 1
ATOM 1665 N N . ALA A 1 206 ? -39.777 -1.351 63.635 1.00 75.06 206 ALA A N 1
ATOM 1666 C CA . ALA A 1 206 ? -39.251 -2.599 63.082 1.00 75.06 206 ALA A CA 1
ATOM 1667 C C . ALA A 1 206 ? -39.865 -2.914 61.705 1.00 75.06 206 ALA A C 1
ATOM 1669 O O . ALA A 1 206 ? -39.178 -3.445 60.834 1.00 75.06 206 ALA A O 1
ATOM 1670 N N . GLU A 1 207 ? -41.137 -2.558 61.491 1.00 80.38 207 GLU A N 1
ATOM 1671 C CA . GLU A 1 207 ? -41.806 -2.671 60.186 1.00 80.38 207 GLU A CA 1
ATOM 1672 C C . GLU A 1 207 ? -41.239 -1.693 59.147 1.00 80.38 207 GLU A C 1
ATOM 1674 O O . GLU A 1 207 ? -41.090 -2.063 57.983 1.00 80.38 207 GLU A O 1
ATOM 1679 N N . GLU A 1 208 ? -40.889 -0.468 59.547 1.00 82.38 208 GLU A N 1
ATOM 1680 C CA . GLU A 1 208 ? -40.240 0.512 58.666 1.00 82.38 208 GLU A CA 1
ATOM 1681 C C . GLU A 1 208 ? -38.850 0.043 58.219 1.00 82.38 208 GLU A C 1
ATOM 1683 O O . GLU A 1 208 ? -38.553 0.060 57.023 1.00 82.38 208 GLU A O 1
ATOM 1688 N N . LEU A 1 209 ? -38.035 -0.469 59.147 1.00 82.25 209 LEU A N 1
ATOM 1689 C CA . LEU A 1 209 ? -36.724 -1.042 58.828 1.00 82.25 209 LEU A CA 1
ATOM 1690 C C . LEU A 1 209 ? -36.829 -2.274 57.915 1.00 82.25 209 LEU A C 1
ATOM 1692 O O . LEU A 1 209 ? -35.989 -2.453 57.034 1.00 82.25 209 LEU A O 1
ATOM 1696 N N . LEU A 1 210 ? -37.852 -3.118 58.097 1.00 82.81 210 LEU A N 1
ATOM 1697 C CA . LEU A 1 210 ? -38.119 -4.263 57.219 1.00 82.81 210 LEU A CA 1
ATOM 1698 C C . LEU A 1 210 ? -38.478 -3.826 55.796 1.00 82.81 210 LEU A C 1
ATOM 1700 O O . LEU A 1 210 ? -37.937 -4.390 54.847 1.00 82.81 210 LEU A O 1
ATOM 1704 N N . LYS A 1 211 ? -39.325 -2.801 55.640 1.00 86.44 211 LYS A N 1
ATOM 1705 C CA . LYS A 1 211 ? -39.662 -2.246 54.320 1.00 86.44 211 LYS A CA 1
ATOM 1706 C C . LYS A 1 211 ? -38.436 -1.679 53.606 1.00 86.44 211 LYS A C 1
ATOM 1708 O O . LYS A 1 211 ? -38.229 -1.991 52.437 1.00 86.44 211 LYS A O 1
ATOM 1713 N N . GLU A 1 212 ? -37.597 -0.911 54.305 1.00 86.75 212 GLU A N 1
ATOM 1714 C CA . GLU A 1 212 ? -36.359 -0.371 53.720 1.00 86.75 212 GLU A CA 1
ATOM 1715 C C . GLU A 1 212 ? -35.388 -1.507 53.330 1.00 86.75 212 GLU A C 1
ATOM 1717 O O . GLU A 1 212 ? -34.734 -1.453 52.286 1.00 86.75 212 GLU A O 1
ATOM 1722 N N . LEU A 1 213 ? -35.340 -2.594 54.114 1.00 84.81 213 LEU A N 1
ATOM 1723 C CA . LEU A 1 213 ? -34.542 -3.782 53.792 1.00 84.81 213 LEU A CA 1
ATOM 1724 C C . LEU A 1 213 ? -35.045 -4.518 52.540 1.00 84.81 213 LEU A C 1
ATOM 1726 O O . LEU A 1 213 ? -34.239 -4.980 51.730 1.00 84.81 213 LEU A O 1
ATOM 1730 N N . GLU A 1 214 ? -36.363 -4.656 52.394 1.00 86.50 214 GLU A N 1
ATOM 1731 C CA . GLU A 1 214 ? -37.000 -5.278 51.229 1.00 86.50 214 GLU A CA 1
ATOM 1732 C C . GLU A 1 214 ? -36.771 -4.458 49.954 1.00 86.50 214 GLU A C 1
ATOM 1734 O O . GLU A 1 214 ? -36.466 -5.033 48.907 1.00 86.50 214 GLU A O 1
ATOM 1739 N N . GLU A 1 215 ? -36.847 -3.128 50.037 1.00 89.56 215 GLU A N 1
ATOM 1740 C CA . GLU A 1 215 ? -36.531 -2.234 48.917 1.00 89.56 215 GLU A CA 1
ATOM 1741 C C . GLU A 1 215 ? -35.064 -2.360 48.490 1.00 89.56 215 GLU A C 1
ATOM 1743 O O . GLU A 1 215 ? -34.781 -2.550 47.306 1.00 89.56 215 GLU A O 1
ATOM 1748 N N . ILE A 1 216 ? -34.125 -2.364 49.440 1.00 84.00 216 ILE A N 1
ATOM 1749 C CA . ILE A 1 216 ? -32.695 -2.530 49.136 1.00 84.00 216 ILE A CA 1
ATOM 1750 C C . ILE A 1 216 ? -32.391 -3.926 48.584 1.00 84.00 216 ILE A C 1
ATOM 1752 O O . ILE A 1 216 ? -31.556 -4.057 47.689 1.00 84.00 216 ILE A O 1
ATOM 1756 N N . ASN A 1 217 ? -33.052 -4.978 49.077 1.00 83.88 217 ASN A N 1
ATOM 1757 C CA . ASN A 1 217 ? -32.900 -6.324 48.518 1.00 83.88 217 ASN A CA 1
ATOM 1758 C C . ASN A 1 217 ? -33.404 -6.395 47.071 1.00 83.88 217 ASN A C 1
ATOM 1760 O O . ASN A 1 217 ? -32.720 -6.982 46.236 1.00 83.88 217 ASN A O 1
ATOM 1764 N N . ARG A 1 218 ? -34.533 -5.747 46.748 1.00 89.31 218 ARG A N 1
ATOM 1765 C CA . ARG A 1 218 ? -34.997 -5.622 45.356 1.00 89.31 218 ARG A CA 1
ATOM 1766 C C . ARG A 1 218 ? -33.999 -4.859 44.490 1.00 89.31 218 ARG A C 1
ATOM 1768 O O . ARG A 1 218 ? -33.723 -5.273 43.370 1.00 89.31 218 ARG A O 1
ATOM 1775 N N . GLU A 1 219 ? -33.425 -3.767 44.993 1.00 84.56 219 GLU A N 1
ATOM 1776 C CA . GLU A 1 219 ? -32.383 -3.038 44.259 1.00 84.56 219 GLU A CA 1
ATOM 1777 C C . GLU A 1 219 ? -31.116 -3.877 44.037 1.00 84.56 219 GLU A C 1
ATOM 1779 O O . GLU A 1 219 ? -30.521 -3.817 42.959 1.00 84.56 219 GLU A O 1
ATOM 1784 N N . LEU A 1 220 ? -30.715 -4.687 45.022 1.00 83.81 220 LEU A N 1
ATOM 1785 C CA . LEU A 1 220 ? -29.600 -5.626 44.891 1.00 83.81 220 LEU A CA 1
ATOM 1786 C C . LEU A 1 220 ? -29.892 -6.708 43.848 1.00 83.81 220 LEU A C 1
ATOM 1788 O O . LEU A 1 220 ? -29.018 -6.987 43.029 1.00 83.81 220 LEU A O 1
ATOM 1792 N N . GLU A 1 221 ? -31.099 -7.278 43.837 1.00 86.44 221 GLU A N 1
ATOM 1793 C CA . GLU A 1 221 ? -31.529 -8.239 42.812 1.00 86.44 221 GLU A CA 1
ATOM 1794 C C . GLU A 1 221 ? -31.452 -7.627 41.409 1.00 86.44 221 GLU A C 1
ATOM 1796 O O . GLU A 1 221 ? -30.845 -8.219 40.518 1.00 86.44 221 GLU A O 1
ATOM 1801 N N . ILE A 1 222 ? -31.947 -6.396 41.231 1.00 88.88 222 ILE A N 1
ATOM 1802 C CA . ILE A 1 222 ? -31.854 -5.667 39.955 1.00 88.88 222 ILE A CA 1
ATOM 1803 C C . ILE A 1 222 ? -30.387 -5.429 39.560 1.00 88.88 222 ILE A C 1
ATOM 1805 O O . ILE A 1 222 ? -30.023 -5.577 38.390 1.00 88.88 222 ILE A O 1
ATOM 1809 N N . CYS A 1 223 ? -29.515 -5.072 40.510 1.00 83.00 223 CYS A N 1
ATOM 1810 C CA . CYS A 1 223 ? -28.083 -4.910 40.247 1.00 83.00 223 CYS A CA 1
ATOM 1811 C C . CYS A 1 223 ? -27.412 -6.224 39.822 1.00 83.00 223 CYS A C 1
ATOM 1813 O O . CYS A 1 223 ? -26.589 -6.206 38.905 1.00 83.00 223 CYS A O 1
ATOM 1815 N N . VAL A 1 224 ? -27.758 -7.348 40.455 1.00 83.44 224 VAL A N 1
ATOM 1816 C CA . VAL A 1 224 ? -27.234 -8.676 40.101 1.00 83.44 224 VAL A CA 1
ATOM 1817 C C . VAL A 1 224 ? -27.717 -9.093 38.715 1.00 83.44 224 VAL A C 1
ATOM 1819 O O . VAL A 1 224 ? -26.894 -9.459 37.880 1.00 83.44 224 VAL A O 1
ATOM 1822 N N . GLU A 1 225 ? -29.009 -8.950 38.420 1.00 87.81 225 GLU A N 1
ATOM 1823 C CA . GLU A 1 225 ? -29.566 -9.270 37.101 1.00 87.81 225 GLU A CA 1
ATOM 1824 C C . GLU A 1 225 ? -28.927 -8.412 35.995 1.00 87.81 225 GLU A C 1
ATOM 1826 O O . GLU A 1 225 ? -28.565 -8.905 34.922 1.00 87.81 225 GLU A O 1
ATOM 1831 N N . THR A 1 226 ? -28.703 -7.124 36.274 1.00 85.81 226 THR A N 1
ATOM 1832 C CA . THR A 1 226 ? -27.998 -6.217 35.355 1.00 85.81 226 THR A CA 1
ATOM 1833 C C . THR A 1 226 ? -26.557 -6.676 35.110 1.00 85.81 226 THR A C 1
ATOM 1835 O O . THR A 1 226 ? -26.100 -6.672 33.966 1.00 85.81 226 THR A O 1
ATOM 1838 N N . LEU A 1 227 ? -25.842 -7.111 36.155 1.00 82.62 227 LEU A N 1
ATOM 1839 C CA . LEU A 1 227 ? -24.481 -7.642 36.035 1.00 82.62 227 LEU A CA 1
ATOM 1840 C C . LEU A 1 227 ? -24.439 -8.942 35.233 1.00 82.62 227 LEU A C 1
ATOM 1842 O O . LEU A 1 227 ? -23.569 -9.095 34.379 1.00 82.62 227 LEU A O 1
ATOM 1846 N N . GLU A 1 228 ? -25.365 -9.869 35.468 1.00 84.06 228 GLU A N 1
ATOM 1847 C CA . GLU A 1 228 ? -25.438 -11.128 34.722 1.00 84.06 228 GLU A CA 1
ATOM 1848 C C . GLU A 1 228 ? -25.710 -10.893 33.234 1.00 84.06 228 GLU A C 1
ATOM 1850 O O . GLU A 1 228 ? -25.067 -11.506 32.375 1.00 84.06 228 GLU A O 1
ATOM 1855 N N . ASN A 1 229 ? -26.619 -9.968 32.917 1.00 88.06 229 ASN A N 1
ATOM 1856 C CA . ASN A 1 229 ? -26.925 -9.593 31.541 1.00 88.06 229 ASN A CA 1
ATOM 1857 C C . ASN A 1 229 ? -25.735 -8.918 30.847 1.00 88.06 229 ASN A C 1
ATOM 1859 O O . ASN A 1 229 ? -25.398 -9.283 29.717 1.00 88.06 229 ASN A O 1
ATOM 1863 N N . GLU A 1 230 ? -25.053 -7.985 31.514 1.00 81.12 230 GLU A N 1
ATOM 1864 C CA . GLU A 1 230 ? -23.872 -7.338 30.937 1.00 81.12 230 GLU A CA 1
ATOM 1865 C C . GLU A 1 230 ? -22.703 -8.326 30.798 1.00 81.12 230 GLU A C 1
ATOM 1867 O O . GLU A 1 230 ? -21.977 -8.281 29.806 1.00 81.12 230 GLU A O 1
ATOM 1872 N N . ASN A 1 231 ? -22.559 -9.290 31.712 1.00 80.75 231 ASN A N 1
ATOM 1873 C CA . ASN A 1 231 ? -21.537 -10.332 31.618 1.00 80.75 231 ASN A CA 1
ATOM 1874 C C . ASN A 1 231 ? -21.784 -11.265 30.418 1.00 80.75 231 ASN A C 1
ATOM 1876 O O . ASN A 1 231 ? -20.869 -11.515 29.634 1.00 80.75 231 ASN A O 1
ATOM 1880 N N . LYS A 1 232 ? -23.035 -11.695 30.187 1.00 86.19 232 LYS A N 1
ATOM 1881 C CA . LYS A 1 232 ? -23.413 -12.441 28.968 1.00 86.19 232 LYS A CA 1
ATOM 1882 C C . LYS A 1 232 ? -23.105 -11.643 27.699 1.00 86.19 232 LYS A C 1
ATOM 1884 O O . LYS A 1 232 ? -22.568 -12.182 26.731 1.00 86.19 232 LYS A O 1
ATOM 1889 N N . LYS A 1 233 ? -23.412 -10.345 27.702 1.00 86.06 233 LYS A N 1
ATOM 1890 C CA . LYS A 1 233 ? -23.146 -9.450 26.569 1.00 86.06 233 LYS A CA 1
ATOM 1891 C C . LYS A 1 233 ? -21.647 -9.272 26.317 1.00 86.06 233 LYS A C 1
ATOM 1893 O O . LYS A 1 233 ? -21.218 -9.292 25.165 1.00 86.06 233 LYS A O 1
ATOM 1898 N N . LEU A 1 234 ? -20.845 -9.132 27.372 1.00 82.00 234 LEU A N 1
ATOM 1899 C CA . LEU A 1 234 ? -19.388 -9.041 27.285 1.00 82.00 234 LEU A CA 1
ATOM 1900 C C . LEU A 1 234 ? -18.759 -10.342 26.794 1.00 82.00 234 LEU A C 1
ATOM 1902 O O . LEU A 1 234 ? -17.882 -10.281 25.938 1.00 82.00 234 LEU A O 1
ATOM 1906 N N . GLN A 1 235 ? -19.241 -11.502 27.247 1.00 80.75 235 GLN A N 1
ATOM 1907 C CA . GLN A 1 235 ? -18.818 -12.798 26.711 1.00 80.75 235 GLN A CA 1
ATOM 1908 C C . GLN A 1 235 ? -19.120 -12.918 25.212 1.00 80.75 235 GLN A C 1
ATOM 1910 O O . GLN A 1 235 ? -18.242 -13.298 24.442 1.00 80.75 235 GLN A O 1
ATOM 1915 N N . GLY A 1 236 ? -20.314 -12.511 24.767 1.00 83.44 236 GLY A N 1
ATOM 1916 C CA . GLY A 1 236 ? -20.645 -12.476 23.337 1.00 83.44 236 GLY A CA 1
ATOM 1917 C C . GLY A 1 236 ? -19.735 -11.539 22.530 1.00 83.44 236 GLY A C 1
ATOM 1918 O O . GLY A 1 236 ? -19.295 -11.884 21.433 1.00 83.44 236 GLY A O 1
ATOM 1919 N N . ARG A 1 237 ? -19.392 -10.367 23.084 1.00 81.50 237 ARG A N 1
ATOM 1920 C CA . ARG A 1 237 ? -18.424 -9.442 22.467 1.00 81.50 237 ARG A CA 1
ATOM 1921 C C . ARG A 1 237 ? -17.009 -10.020 22.430 1.00 81.50 237 ARG A C 1
ATOM 1923 O O . ARG A 1 237 ? -16.325 -9.811 21.435 1.00 81.50 237 ARG A O 1
ATOM 1930 N N . LEU A 1 238 ? -16.584 -10.742 23.468 1.00 79.00 238 LEU A N 1
ATOM 1931 C CA . LEU A 1 238 ? -15.273 -11.391 23.533 1.00 79.00 238 LEU A CA 1
ATOM 1932 C C . LEU A 1 238 ? -15.112 -12.404 22.395 1.00 79.00 238 LEU A C 1
ATOM 1934 O O . LEU A 1 238 ? -14.153 -12.303 21.639 1.00 79.00 238 LEU A O 1
ATOM 1938 N N . ILE A 1 239 ? -16.098 -13.287 22.211 1.00 80.88 239 ILE A N 1
ATOM 1939 C CA . ILE A 1 239 ? -16.117 -14.273 21.117 1.00 80.88 239 ILE A CA 1
ATOM 1940 C C . ILE A 1 239 ? -16.037 -13.562 19.758 1.00 80.88 239 ILE A C 1
ATOM 1942 O O . ILE A 1 239 ? -15.197 -13.886 18.923 1.00 80.88 239 ILE A O 1
ATOM 1946 N N . SER A 1 240 ? -16.846 -12.516 19.558 1.00 79.38 240 SER A N 1
ATOM 1947 C CA . SER A 1 240 ? -16.806 -11.712 18.328 1.00 79.38 240 SER A CA 1
ATOM 1948 C C . SER A 1 240 ? -15.445 -11.040 18.093 1.00 79.38 240 SER A C 1
ATOM 1950 O O . SER A 1 240 ? -15.016 -10.849 16.949 1.00 79.38 240 SER A O 1
ATOM 1952 N N . TYR A 1 241 ? -14.749 -10.651 19.161 1.00 80.00 241 TYR A N 1
ATOM 1953 C CA . TYR A 1 241 ? -13.407 -10.091 19.065 1.00 80.00 241 TYR A CA 1
ATOM 1954 C C . TYR A 1 241 ? -12.371 -11.156 18.738 1.00 80.00 241 TYR A C 1
ATOM 1956 O O . TYR A 1 241 ? -11.542 -10.883 17.875 1.00 80.00 241 TYR A O 1
ATOM 1964 N N . GLU A 1 242 ? -12.438 -12.341 19.342 1.00 76.81 242 GLU A N 1
ATOM 1965 C CA . GLU A 1 242 ? -11.569 -13.484 19.031 1.00 76.81 242 GLU A CA 1
ATOM 1966 C C . GLU A 1 242 ? -11.694 -13.898 17.558 1.00 76.81 242 GLU A C 1
ATOM 1968 O O . GLU A 1 242 ? -10.691 -13.935 16.846 1.00 76.81 242 GLU A O 1
ATOM 1973 N N . GLU A 1 243 ? -12.919 -14.068 17.051 1.00 78.94 243 GLU A N 1
ATOM 1974 C CA . GLU A 1 243 ? -13.178 -14.293 15.618 1.00 78.94 243 GLU A CA 1
ATOM 1975 C C . GLU A 1 243 ? -12.629 -13.143 14.763 1.00 78.94 243 GLU A C 1
ATOM 1977 O O . GLU A 1 243 ? -11.991 -13.327 13.723 1.00 78.94 243 GLU A O 1
ATOM 1982 N N . GLY A 1 244 ? -12.845 -11.913 15.228 1.00 76.12 244 GLY A N 1
ATOM 1983 C CA . GLY A 1 244 ? -12.346 -10.712 14.588 1.00 76.12 244 GLY A CA 1
ATOM 1984 C C . GLY A 1 244 ? -10.819 -10.601 14.561 1.00 76.12 244 GLY A C 1
ATOM 1985 O O . GLY A 1 244 ? -10.310 -9.938 13.662 1.00 76.12 244 GLY A O 1
ATOM 1986 N N . PHE A 1 245 ? -10.105 -11.175 15.530 1.00 75.19 245 PHE A N 1
ATOM 1987 C CA . PHE A 1 245 ? -8.645 -11.241 15.563 1.00 75.19 245 PHE A CA 1
ATOM 1988 C C . PHE A 1 245 ? -8.124 -12.339 14.639 1.00 75.19 245 PHE A C 1
ATOM 1990 O O . PHE A 1 245 ? -7.192 -12.062 13.890 1.00 75.19 245 PHE A O 1
ATOM 1997 N N . GLY A 1 246 ? -8.776 -13.506 14.595 1.00 74.06 246 GLY A N 1
ATOM 1998 C CA . GLY A 1 246 ? -8.438 -14.566 13.638 1.00 74.06 246 GLY A CA 1
ATOM 1999 C C . GLY A 1 246 ? -8.523 -14.092 12.182 1.00 74.06 246 GLY A C 1
ATOM 2000 O O . GLY A 1 246 ? -7.630 -14.357 11.382 1.00 74.06 246 GLY A O 1
ATOM 2001 N N . ASN A 1 247 ? -9.533 -13.281 11.854 1.00 76.94 247 ASN A N 1
ATOM 2002 C CA . ASN A 1 247 ? -9.648 -12.672 10.524 1.00 76.94 247 ASN A CA 1
ATOM 2003 C C . ASN A 1 247 ? -8.509 -11.683 10.215 1.00 76.94 247 ASN A C 1
ATOM 2005 O O . ASN A 1 247 ? -8.028 -11.630 9.089 1.00 76.94 247 ASN A O 1
ATOM 2009 N N . ILE A 1 248 ? -8.051 -10.913 11.207 1.00 75.12 248 ILE A N 1
ATOM 2010 C CA . ILE A 1 248 ? -6.930 -9.974 11.032 1.00 75.12 248 ILE A CA 1
ATOM 2011 C C . ILE A 1 248 ? -5.606 -10.723 10.884 1.00 75.12 248 ILE A C 1
ATOM 2013 O O . ILE A 1 248 ? -4.756 -10.309 10.101 1.00 75.12 248 ILE A O 1
ATOM 2017 N N . GLU A 1 249 ? -5.419 -11.808 11.631 1.00 75.19 249 GLU A N 1
ATOM 2018 C CA . GLU A 1 249 ? -4.256 -1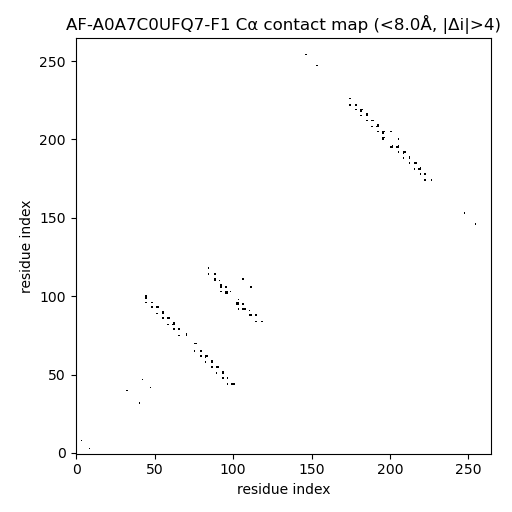2.682 11.497 1.00 75.19 249 GLU A CA 1
ATOM 2019 C C . GLU A 1 249 ? -4.193 -13.290 10.092 1.00 75.19 249 GLU A C 1
ATOM 2021 O O . GLU A 1 249 ? -3.141 -13.247 9.454 1.00 75.19 249 GLU A O 1
ATOM 2026 N N . HIS A 1 250 ? -5.332 -13.745 9.565 1.00 75.19 250 HIS A N 1
ATOM 2027 C CA . HIS A 1 250 ? -5.438 -14.209 8.185 1.00 75.19 250 HIS A CA 1
ATOM 2028 C C . HIS A 1 250 ? -5.119 -13.097 7.169 1.00 75.19 250 HIS A C 1
ATOM 2030 O O . HIS A 1 250 ? -4.256 -13.291 6.315 1.00 75.19 250 HIS A O 1
ATOM 2036 N N . ASP A 1 251 ? -5.712 -11.905 7.316 1.00 72.69 251 ASP A N 1
ATOM 2037 C CA . ASP A 1 251 ? -5.442 -10.748 6.448 1.00 72.69 251 ASP A CA 1
ATOM 2038 C C . ASP A 1 251 ? -3.951 -10.343 6.465 1.00 72.69 251 ASP A C 1
ATOM 2040 O O . ASP A 1 251 ? -3.381 -9.966 5.437 1.00 72.69 251 ASP A O 1
ATOM 2044 N N . LEU A 1 252 ? -3.296 -10.410 7.631 1.00 72.81 252 LEU A N 1
ATOM 2045 C CA . LEU A 1 252 ? -1.865 -10.126 7.782 1.00 72.81 252 LEU A CA 1
ATOM 2046 C C . LEU A 1 252 ? -0.996 -11.191 7.112 1.00 72.81 252 LEU A C 1
ATOM 2048 O O . LEU A 1 252 ? -0.023 -10.838 6.444 1.00 72.81 252 LEU A O 1
ATOM 2052 N N . LEU A 1 253 ? -1.336 -12.471 7.266 1.00 75.88 253 LEU A N 1
ATOM 2053 C CA . LEU A 1 253 ? -0.637 -13.575 6.606 1.00 75.88 253 LEU A CA 1
ATOM 2054 C C . LEU A 1 253 ? -0.770 -13.488 5.082 1.00 75.88 253 LEU A C 1
ATOM 2056 O O . LEU A 1 253 ? 0.234 -13.626 4.382 1.00 75.88 253 LEU A O 1
ATOM 2060 N N . ASP A 1 254 ? -1.953 -13.157 4.570 1.00 73.94 254 ASP A N 1
ATOM 2061 C CA . ASP A 1 254 ? -2.181 -12.922 3.143 1.00 73.94 254 ASP A CA 1
ATOM 2062 C C . ASP A 1 254 ? -1.321 -11.759 2.627 1.00 73.94 254 ASP A C 1
ATOM 2064 O O . ASP A 1 254 ? -0.609 -11.900 1.628 1.00 73.94 254 ASP A O 1
ATOM 2068 N N . MET A 1 255 ? -1.283 -10.633 3.347 1.00 68.88 255 MET A N 1
ATOM 2069 C CA . MET A 1 255 ? -0.423 -9.495 2.994 1.00 68.88 255 MET A CA 1
ATOM 2070 C C . MET A 1 255 ? 1.076 -9.827 3.051 1.00 68.88 255 MET A C 1
ATOM 2072 O O . MET A 1 255 ? 1.850 -9.326 2.232 1.00 68.88 255 MET A O 1
ATOM 2076 N N . LEU A 1 256 ? 1.508 -10.668 3.993 1.00 67.56 256 LEU A N 1
ATOM 2077 C CA . LEU A 1 256 ? 2.901 -11.110 4.103 1.00 67.56 256 LEU A CA 1
ATOM 2078 C C . LEU A 1 256 ? 3.271 -12.143 3.029 1.00 67.56 256 LEU A C 1
ATOM 2080 O O . LEU A 1 256 ? 4.409 -12.147 2.562 1.00 67.56 256 LEU A O 1
ATOM 2084 N N . SER A 1 257 ? 2.326 -12.974 2.587 1.00 64.75 257 SER A N 1
ATOM 2085 C CA . SER A 1 257 ? 2.532 -13.960 1.519 1.00 64.75 257 SER A CA 1
ATOM 2086 C C . SER A 1 257 ? 2.704 -13.319 0.132 1.00 64.75 257 SER A C 1
ATOM 2088 O O . SER A 1 257 ? 3.451 -13.836 -0.702 1.00 64.75 257 SER A O 1
ATOM 2090 N N . LEU A 1 258 ? 2.123 -12.130 -0.084 1.00 54.84 258 LEU A N 1
ATOM 2091 C CA . LEU A 1 258 ? 2.366 -11.279 -1.259 1.00 54.84 258 LEU A CA 1
ATOM 2092 C C . LEU A 1 258 ? 3.802 -10.724 -1.313 1.00 54.84 258 LEU A C 1
ATOM 2094 O O . LEU A 1 258 ? 4.234 -10.203 -2.339 1.00 54.84 258 LEU A O 1
ATOM 2098 N N . LYS A 1 2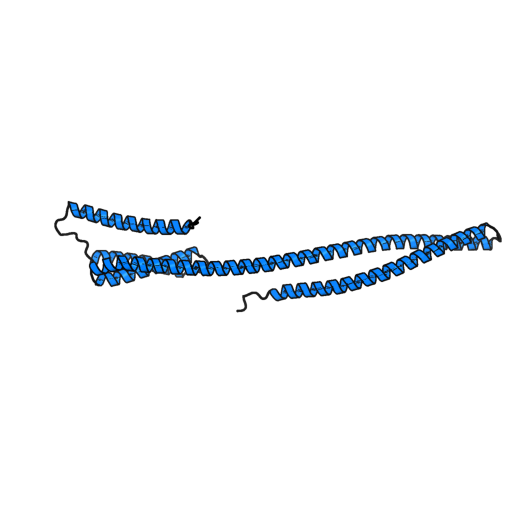59 ? 4.584 -10.871 -0.236 1.00 49.19 259 LYS A N 1
ATOM 2099 C CA . LYS A 1 259 ? 5.981 -10.431 -0.133 1.00 49.19 259 LYS A CA 1
ATOM 2100 C C . LYS A 1 259 ? 6.982 -11.445 -0.711 1.00 49.19 259 LYS A C 1
ATOM 2102 O O . LYS A 1 259 ? 8.130 -11.478 -0.269 1.00 49.19 259 LYS A O 1
ATOM 2107 N N . LYS A 1 260 ? 6.601 -12.254 -1.710 1.00 47.34 260 LYS A N 1
ATOM 2108 C CA . LYS A 1 260 ? 7.594 -12.915 -2.575 1.00 47.34 260 LYS A CA 1
ATOM 2109 C C . LYS A 1 260 ? 8.214 -11.856 -3.479 1.00 47.34 260 LYS A C 1
ATOM 2111 O O . LYS A 1 260 ? 7.666 -11.476 -4.508 1.00 47.34 260 LYS A O 1
ATOM 2116 N N . THR A 1 261 ? 9.348 -11.330 -3.037 1.00 41.41 261 THR A N 1
ATOM 2117 C CA . THR A 1 261 ? 10.186 -10.429 -3.822 1.00 41.41 261 THR A CA 1
ATOM 2118 C C . THR A 1 261 ? 10.618 -11.097 -5.131 1.00 41.41 261 THR A C 1
ATOM 2120 O O . THR A 1 261 ? 11.018 -12.259 -5.097 1.00 41.41 261 THR A O 1
ATOM 2123 N N . PRO A 1 262 ? 10.645 -10.373 -6.265 1.00 43.47 262 PRO A N 1
ATOM 2124 C CA . PRO A 1 262 ? 11.207 -10.849 -7.532 1.00 43.47 262 PRO A CA 1
ATOM 2125 C C . PRO A 1 262 ? 12.750 -10.866 -7.495 1.00 43.47 262 PRO A C 1
ATOM 2127 O O . PRO A 1 262 ? 13.411 -10.344 -8.384 1.00 43.47 262 PRO A O 1
ATOM 2130 N N . LYS A 1 263 ? 13.332 -11.400 -6.416 1.00 41.19 263 LYS A N 1
ATOM 2131 C CA . LYS A 1 263 ? 14.775 -11.647 -6.272 1.00 41.19 263 LYS A CA 1
ATOM 2132 C C . LYS A 1 263 ? 15.140 -13.136 -6.290 1.00 41.19 263 LYS A C 1
ATOM 2134 O O . LYS A 1 263 ? 16.322 -13.438 -6.227 1.00 41.19 263 LYS A O 1
ATOM 2139 N N . ASP A 1 264 ? 14.154 -14.021 -6.451 1.00 41.06 264 ASP A N 1
ATOM 2140 C CA . ASP A 1 264 ? 14.348 -15.478 -6.518 1.00 41.06 264 ASP A CA 1
ATOM 2141 C C . ASP A 1 264 ? 13.937 -16.087 -7.881 1.00 41.06 264 ASP A C 1
ATOM 2143 O O . ASP A 1 264 ? 13.476 -17.228 -7.933 1.00 41.06 264 ASP A O 1
ATOM 2147 N N . ILE A 1 265 ? 14.077 -15.342 -8.990 1.00 35.50 265 ILE A N 1
ATOM 2148 C CA . ILE A 1 265 ? 14.044 -15.885 -10.367 1.00 35.50 265 ILE A CA 1
ATOM 2149 C C . ILE A 1 265 ? 15.245 -15.351 -11.141 1.00 35.50 265 ILE A C 1
ATOM 2151 O O . ILE A 1 265 ? 15.438 -14.115 -11.115 1.00 35.50 265 ILE A O 1
#

Solvent-accessible surface area (backbone atoms only — not comparable to full-atom values): 14767 Å² total; per-residue (Å²): 132,89,81,74,55,67,67,60,54,48,55,52,47,50,53,49,48,54,51,48,52,54,49,46,49,52,50,52,51,50,54,58,47,72,76,69,63,70,99,77,76,75,83,48,74,66,61,58,47,54,55,52,54,51,53,45,50,58,48,51,58,51,45,56,62,61,66,79,53,82,91,78,51,65,66,59,55,52,52,45,51,52,49,54,55,52,47,52,52,51,55,53,45,59,63,31,43,77,68,37,71,71,39,30,56,59,39,51,70,47,50,54,54,52,53,51,50,52,53,51,50,51,54,49,52,52,49,57,51,48,53,50,53,50,52,52,51,52,51,56,49,53,55,50,51,54,50,50,54,52,51,50,53,51,50,54,52,50,54,51,53,50,53,54,50,51,54,52,50,54,50,50,54,52,52,51,55,52,51,53,53,54,51,53,54,50,51,52,50,55,50,52,46,51,52,40,61,70,72,64,58,86,48,70,72,49,56,52,50,48,52,56,47,52,52,52,50,51,53,48,52,53,53,50,53,51,49,53,52,49,48,54,52,48,52,55,50,49,54,54,47,53,56,53,46,53,53,49,53,49,55,50,50,55,60,56,63,69,64,71,62,92,80,84,120

Secondary structure (DSSP, 8-state):
-----HHHHHHHHHHHHHHHHHHHHHHHHHHHHHHH-SS-----HHHHHHHHHHHHHHHHHHHHHTTSS-TT-HHHHHHHHHHHHHHHHHHHHHHHHTT-HHHHHHHHHHHHHHHHHHHHHHHHHHHHHHHHHHHHHHHHHHHHHHHHHHHHHHHHHHHHHHHHHHHHHHHHHHHHHHHHHHHHHHHHHHHHHHHHHHTT--SHHHHHHHHHHHHHHHHHHHHHHHHHHHHHHHHHHHHHHHHHHHHHHHHHHHHHHTT--TT--

Mean predicted aligned error: 17.66 Å

pLDDT: mean 71.62, std 13.77, range [30.23, 90.75]

Nearest PDB structures (foldseek):
  8i7r-assembly1_Fm  TM=3.768E-01  e=7.467E+00  Mus musculus

Sequence (265 aa):
MIRIDPLYLILLLEFILILTVALGYLILRYRKASKNMTAKEFIGLSDLLAVIEEEERALNEKVERMSGTSGEDIDLLLEKRSCELHLQFLKDAIKSSQTGFRGLSGFITRGFRETANRSLLWVKELLEKRDRIIKEVEKGLAERESAIDRLRSILIKQKRRMADLMSSQEMLVQLKKRFDLLRERNAELKERLRETLGSGDKGSPAEELLKELEEINRELEICVETLENENKKLQGRLISYEEGFGNIEHDLLDMLSLKKTPKDI

Radius of gyration: 47.52 Å; Cα contacts (8 Å, |Δi|>4): 68; chains: 1; bounding box: 92×47×133 Å